Protein AF-A0A4Y2JV69-F1 (afdb_monomer)

Structure (mmCIF, N/CA/C/O backbone):
data_AF-A0A4Y2JV69-F1
#
_entry.id   AF-A0A4Y2JV69-F1
#
loop_
_atom_site.group_PDB
_atom_site.id
_atom_site.type_symbol
_atom_site.label_atom_id
_atom_site.label_alt_id
_atom_site.label_comp_id
_atom_site.label_asym_id
_atom_site.label_entity_id
_atom_site.label_seq_id
_atom_site.pdbx_PDB_ins_code
_atom_site.Cartn_x
_atom_site.Cartn_y
_atom_site.Cartn_z
_atom_site.occupancy
_atom_site.B_iso_or_equiv
_atom_site.auth_seq_id
_atom_site.auth_comp_id
_atom_site.auth_asym_id
_atom_site.auth_atom_id
_atom_site.pdbx_PDB_model_num
ATOM 1 N N . MET A 1 1 ? 28.142 19.910 5.055 1.00 71.31 1 MET A N 1
ATOM 2 C CA . MET A 1 1 ? 27.053 20.188 6.023 1.00 71.31 1 MET A CA 1
ATOM 3 C C . MET A 1 1 ? 26.170 21.322 5.511 1.00 71.31 1 MET A C 1
ATOM 5 O O . MET A 1 1 ? 26.705 22.361 5.152 1.00 71.31 1 MET A O 1
ATOM 9 N N . THR A 1 2 ? 24.852 21.122 5.417 1.00 86.88 2 THR A N 1
ATOM 10 C CA . THR A 1 2 ? 23.894 22.174 5.009 1.00 86.88 2 THR A CA 1
ATOM 11 C C . THR A 1 2 ? 23.390 22.985 6.209 1.00 86.88 2 THR A C 1
ATOM 13 O O . THR A 1 2 ? 23.485 22.528 7.349 1.00 86.88 2 THR A O 1
ATOM 16 N N . ALA A 1 3 ? 22.820 24.171 5.967 1.00 82.94 3 ALA A N 1
ATOM 17 C CA . ALA A 1 3 ? 22.304 25.054 7.022 1.00 82.94 3 ALA A CA 1
ATOM 18 C C . ALA A 1 3 ? 21.249 24.371 7.922 1.00 82.94 3 ALA A C 1
ATOM 20 O O . ALA A 1 3 ? 21.294 24.507 9.145 1.00 82.94 3 ALA A O 1
ATOM 21 N N . ASP A 1 4 ? 20.366 23.554 7.342 1.00 83.81 4 ASP A N 1
ATOM 22 C CA . ASP A 1 4 ? 19.347 22.803 8.093 1.00 83.81 4 ASP A CA 1
ATOM 23 C C . ASP A 1 4 ? 19.945 21.690 8.965 1.00 83.81 4 ASP A C 1
ATOM 25 O O . ASP A 1 4 ? 19.460 21.419 10.066 1.00 83.81 4 ASP A O 1
ATOM 29 N N . GLN A 1 5 ? 21.033 21.059 8.510 1.00 86.25 5 GLN A N 1
ATOM 30 C CA . GLN A 1 5 ? 21.746 20.049 9.298 1.00 86.25 5 GLN A CA 1
ATOM 31 C C . GLN A 1 5 ? 22.444 20.675 10.505 1.00 86.25 5 GLN A C 1
ATOM 33 O O . GLN A 1 5 ? 22.498 20.045 11.559 1.00 86.25 5 GLN A O 1
ATOM 38 N N . LEU A 1 6 ? 22.933 21.909 10.353 1.00 86.12 6 LEU A N 1
ATOM 39 C CA . LEU A 1 6 ? 23.540 22.700 11.422 1.00 86.12 6 LEU A CA 1
ATOM 40 C C . LEU A 1 6 ? 22.504 23.091 12.481 1.00 86.12 6 LEU A C 1
ATOM 42 O O . LEU A 1 6 ? 22.725 22.841 13.661 1.00 86.12 6 LEU A O 1
ATOM 46 N N . LYS A 1 7 ? 21.335 23.596 12.062 1.00 86.50 7 LYS A N 1
ATOM 47 C CA . LYS A 1 7 ? 20.206 23.865 12.973 1.00 86.50 7 LYS A CA 1
ATOM 48 C C . LYS A 1 7 ? 19.774 22.609 13.733 1.00 86.50 7 LYS A C 1
ATOM 50 O O . LYS A 1 7 ? 19.593 22.653 14.944 1.00 86.50 7 LYS A O 1
ATOM 55 N N . SER A 1 8 ? 19.677 21.477 13.035 1.00 85.19 8 SER A N 1
ATOM 56 C CA . SER A 1 8 ? 19.317 20.191 13.648 1.00 85.19 8 SER A CA 1
ATOM 57 C C . SER A 1 8 ? 20.349 19.723 14.681 1.00 85.19 8 SER A C 1
ATOM 59 O O . SER A 1 8 ? 19.964 19.162 15.698 1.00 85.19 8 SER A O 1
ATOM 61 N N . LEU A 1 9 ? 21.646 19.975 14.453 1.00 88.19 9 LEU A N 1
ATOM 62 C CA . LEU A 1 9 ? 22.718 19.654 15.401 1.00 88.19 9 LEU A CA 1
ATOM 63 C C . LEU A 1 9 ? 22.662 20.548 16.651 1.00 88.19 9 LEU A C 1
ATOM 65 O O . LEU A 1 9 ? 22.854 20.050 17.760 1.00 88.19 9 LEU A O 1
ATOM 69 N N . CYS A 1 10 ? 22.385 21.846 16.479 1.00 86.06 10 CYS A N 1
ATOM 70 C CA . CYS A 1 10 ? 22.262 22.799 17.587 1.00 86.06 10 CYS A CA 1
ATOM 71 C C . CYS A 1 10 ? 21.073 22.485 18.506 1.00 86.06 10 CYS A C 1
ATOM 73 O O . CYS A 1 10 ? 21.167 22.709 19.708 1.00 86.06 10 CYS A O 1
ATOM 75 N N . ASN A 1 11 ? 19.995 21.921 17.957 1.00 89.69 11 ASN A N 1
ATOM 76 C CA . ASN A 1 11 ? 18.795 21.552 18.713 1.00 89.69 11 ASN A CA 1
ATOM 77 C C . ASN A 1 11 ? 18.952 20.272 19.558 1.00 89.69 11 ASN A C 1
ATOM 79 O O . ASN A 1 11 ? 18.050 19.940 20.321 1.00 89.69 11 ASN A O 1
ATOM 83 N N . LEU A 1 12 ? 20.055 19.527 19.426 1.00 90.75 12 LEU A N 1
ATOM 84 C CA . LEU A 1 12 ? 20.317 18.344 20.253 1.00 90.75 12 LEU A CA 1
ATOM 85 C C . LEU A 1 12 ? 20.964 18.770 21.572 1.00 90.75 12 LEU A C 1
ATOM 87 O O . LEU A 1 12 ? 21.982 19.462 21.562 1.00 90.75 12 LEU A O 1
ATOM 91 N N . GLU A 1 13 ? 20.408 18.334 22.700 1.00 87.12 13 GLU A N 1
ATOM 92 C CA . GLU A 1 13 ? 20.807 18.800 24.036 1.00 87.12 13 GLU A CA 1
ATOM 93 C C . GLU A 1 13 ? 22.062 18.090 24.560 1.00 87.12 13 GLU A C 1
ATOM 95 O O . GLU A 1 13 ? 22.936 18.714 25.164 1.00 87.12 13 GLU A O 1
ATOM 100 N N . THR A 1 14 ? 22.203 16.789 24.283 1.00 92.81 14 THR A N 1
ATOM 101 C CA . THR A 1 14 ? 23.281 15.966 24.856 1.00 92.81 14 THR A CA 1
ATOM 102 C C . THR A 1 14 ? 24.452 15.754 23.894 1.00 92.81 14 THR A C 1
ATOM 104 O O . THR A 1 14 ? 24.296 15.640 22.675 1.00 92.81 14 THR A O 1
ATOM 107 N N . ARG A 1 15 ? 25.668 15.639 24.450 1.00 90.25 15 ARG A N 1
ATOM 108 C CA . ARG A 1 15 ? 26.896 15.356 23.681 1.00 90.25 15 ARG A CA 1
ATOM 109 C C . ARG A 1 15 ? 26.797 14.040 22.905 1.00 90.25 15 ARG A C 1
ATOM 111 O O . ARG A 1 15 ? 27.250 13.971 21.765 1.00 90.25 15 ARG A O 1
ATOM 118 N N . THR A 1 16 ? 26.199 13.017 23.507 1.00 89.75 16 THR A N 1
ATOM 119 C CA . THR A 1 16 ? 26.040 11.683 22.918 1.00 89.75 16 THR A CA 1
ATOM 120 C C . THR A 1 16 ? 25.163 11.734 21.668 1.00 89.75 16 THR A C 1
ATOM 122 O O . THR A 1 16 ? 25.590 11.272 20.614 1.00 89.75 16 THR A O 1
ATOM 125 N N . GLN A 1 17 ? 24.010 12.410 21.735 1.00 86.81 17 GLN A N 1
ATOM 126 C CA . GLN A 1 17 ? 23.124 12.604 20.579 1.00 86.81 17 GLN A CA 1
ATOM 127 C C . GLN A 1 17 ? 23.810 13.370 19.441 1.00 86.81 17 GLN A C 1
ATOM 129 O O . GLN A 1 17 ? 23.651 13.017 18.272 1.00 86.81 17 GLN A O 1
ATOM 134 N N . ARG A 1 18 ? 24.612 14.398 19.759 1.00 91.25 18 ARG A N 1
ATOM 135 C CA . ARG A 1 18 ? 25.383 15.144 18.746 1.00 91.25 18 ARG A CA 1
ATOM 136 C C . ARG A 1 18 ? 26.415 14.254 18.051 1.00 91.25 18 ARG A C 1
ATOM 138 O O . ARG A 1 18 ? 26.532 14.312 16.831 1.00 91.25 18 ARG A O 1
ATOM 145 N N . LEU A 1 19 ? 27.132 13.413 18.800 1.00 90.81 19 LEU A N 1
ATOM 146 C CA . LEU A 1 19 ? 28.105 12.467 18.238 1.00 90.81 19 LEU A CA 1
ATOM 147 C C . LEU A 1 19 ? 27.437 11.403 17.358 1.00 90.81 19 LEU A C 1
ATOM 149 O O . LEU A 1 19 ? 27.926 11.125 16.264 1.00 90.81 19 LEU A O 1
ATOM 153 N N . GLU A 1 20 ? 26.304 10.846 17.789 1.00 89.62 20 GLU A N 1
ATOM 154 C CA . GLU A 1 20 ? 25.526 9.893 16.988 1.00 89.62 20 GLU A CA 1
ATOM 155 C C . GLU A 1 20 ? 25.007 10.526 15.696 1.00 89.62 20 GLU A C 1
ATOM 157 O O . GLU A 1 20 ? 25.118 9.932 14.620 1.00 89.62 20 GLU A O 1
ATOM 162 N N . TYR A 1 21 ? 24.501 11.758 15.776 1.00 90.06 21 TYR A N 1
ATOM 163 C CA . TYR A 1 21 ? 24.027 12.497 14.612 1.00 90.06 21 TYR A CA 1
ATOM 164 C C . TYR A 1 21 ? 25.165 12.822 13.633 1.00 90.06 21 TYR A C 1
ATOM 166 O O . TYR A 1 21 ? 25.015 12.617 12.428 1.00 90.06 21 TYR A O 1
ATOM 174 N N . LEU A 1 22 ? 26.335 13.243 14.126 1.00 91.44 22 LEU A N 1
ATOM 175 C CA . LEU A 1 22 ? 27.525 13.447 13.291 1.00 91.44 22 LEU A CA 1
ATOM 176 C C . LEU A 1 22 ? 28.008 12.136 12.654 1.00 91.44 22 LEU A C 1
ATOM 178 O O . LEU A 1 22 ? 28.321 12.118 11.464 1.00 91.44 22 LEU A O 1
ATOM 182 N N . SER A 1 23 ? 27.997 11.023 13.396 1.00 91.56 23 SER A N 1
ATOM 183 C CA . SER A 1 23 ? 28.316 9.692 12.860 1.00 91.56 23 SER A CA 1
ATOM 184 C C . SER A 1 23 ? 27.340 9.279 11.753 1.00 91.56 23 SER A C 1
ATOM 186 O O . SER A 1 23 ? 27.751 8.769 10.708 1.00 91.56 23 SER A O 1
ATOM 188 N N . PHE A 1 24 ? 26.044 9.548 11.935 1.00 91.38 24 PHE A N 1
ATOM 189 C CA . PHE A 1 24 ? 25.023 9.331 10.913 1.00 91.38 24 PHE A CA 1
ATOM 190 C C . PHE A 1 24 ? 25.278 10.174 9.655 1.00 91.38 24 PHE A C 1
ATOM 192 O O . PHE A 1 24 ? 25.228 9.642 8.542 1.00 91.38 24 PHE A O 1
ATOM 199 N N . LEU A 1 25 ? 25.589 11.465 9.812 1.00 92.25 25 LEU A N 1
ATOM 200 C CA . LEU A 1 25 ? 25.911 12.348 8.689 1.00 92.25 25 LEU A CA 1
ATOM 201 C C . LEU A 1 25 ? 27.154 11.871 7.933 1.00 92.25 25 LEU A C 1
ATOM 203 O O . LEU A 1 25 ? 27.114 11.788 6.706 1.00 92.25 25 LEU A O 1
ATOM 207 N N . PHE A 1 26 ? 28.206 11.478 8.652 1.00 94.06 26 PHE A N 1
ATOM 208 C CA . PHE A 1 26 ? 29.424 10.928 8.063 1.00 94.06 26 PHE A CA 1
ATOM 209 C C . PHE A 1 26 ? 29.142 9.651 7.263 1.00 94.06 26 PHE A C 1
ATOM 211 O O . PHE A 1 26 ? 29.511 9.558 6.095 1.00 94.06 26 PHE A O 1
ATOM 218 N N . LYS A 1 27 ? 28.405 8.687 7.837 1.00 93.50 27 LYS A N 1
ATOM 219 C CA . LYS A 1 27 ? 27.992 7.464 7.121 1.00 93.50 27 LYS A CA 1
ATOM 220 C C . LYS A 1 27 ? 27.221 7.795 5.843 1.00 93.50 27 LYS A C 1
ATOM 222 O O . LYS A 1 27 ? 27.461 7.195 4.796 1.00 93.50 27 LYS A O 1
ATOM 227 N N . LYS A 1 28 ? 26.315 8.774 5.907 1.00 91.25 28 LYS A N 1
ATOM 228 C CA . LYS A 1 28 ? 25.540 9.235 4.749 1.00 91.25 28 LYS A CA 1
ATOM 229 C C . LYS A 1 28 ? 26.432 9.853 3.667 1.00 91.25 28 LYS A C 1
ATOM 231 O O . LYS A 1 28 ? 26.189 9.610 2.486 1.00 91.25 28 LYS A O 1
ATOM 236 N N . GLU A 1 29 ? 27.444 10.636 4.036 1.00 92.69 29 GLU A N 1
ATOM 237 C CA . GLU A 1 29 ? 28.418 11.196 3.087 1.00 92.69 29 GLU A CA 1
ATOM 238 C C . GLU A 1 29 ? 29.306 10.111 2.470 1.00 92.69 29 GLU A C 1
ATOM 240 O O . GLU A 1 29 ? 29.443 10.065 1.248 1.00 92.69 29 GLU A O 1
ATOM 245 N N . MET A 1 30 ? 29.807 9.171 3.272 1.00 95.00 30 MET A N 1
ATOM 246 C CA . MET A 1 30 ? 30.599 8.039 2.781 1.00 95.00 30 MET A CA 1
ATOM 247 C C . MET A 1 30 ? 29.817 7.167 1.795 1.00 95.00 30 MET A C 1
ATOM 249 O O . MET A 1 30 ? 30.361 6.764 0.765 1.00 95.00 30 MET A O 1
ATOM 253 N N . HIS A 1 31 ? 28.525 6.929 2.044 1.00 91.75 31 HIS A N 1
ATOM 254 C CA . HIS A 1 31 ? 27.663 6.244 1.080 1.00 91.75 31 HIS A CA 1
ATOM 255 C C . HIS A 1 31 ? 27.542 7.012 -0.240 1.00 91.75 31 HIS A C 1
ATOM 257 O O . HIS A 1 31 ? 27.682 6.406 -1.300 1.00 91.75 31 HIS A O 1
ATOM 263 N N . LYS A 1 32 ? 27.377 8.342 -0.203 1.00 93.31 32 LYS A N 1
ATOM 264 C CA . LYS A 1 32 ? 27.341 9.162 -1.428 1.00 93.31 32 LYS A CA 1
ATOM 265 C C . LYS A 1 32 ? 28.644 9.081 -2.221 1.00 93.31 32 LYS A C 1
ATOM 267 O O . LYS A 1 32 ? 28.594 8.970 -3.444 1.00 93.31 32 LYS A O 1
ATOM 272 N N . ILE A 1 33 ? 29.793 9.140 -1.544 1.00 93.00 33 ILE A N 1
ATOM 273 C CA . ILE A 1 33 ? 31.110 9.026 -2.186 1.00 93.00 33 ILE A CA 1
ATOM 274 C C . ILE A 1 33 ? 31.257 7.640 -2.822 1.00 93.00 33 ILE A C 1
ATOM 276 O O . ILE A 1 33 ? 31.600 7.542 -3.998 1.00 93.00 33 ILE A O 1
ATOM 280 N N . SER A 1 34 ? 30.929 6.573 -2.087 1.00 93.25 34 SER A N 1
ATOM 281 C CA . SER A 1 34 ? 30.973 5.199 -2.603 1.00 93.25 34 SER A CA 1
ATOM 282 C C . SER A 1 34 ? 30.089 5.020 -3.842 1.00 93.25 34 SER A C 1
ATOM 284 O O . SER A 1 34 ? 30.524 4.442 -4.839 1.00 93.25 34 SER A O 1
ATOM 286 N N . ASP A 1 35 ? 28.871 5.563 -3.822 1.00 90.38 35 ASP A N 1
ATOM 287 C CA . ASP A 1 35 ? 27.956 5.508 -4.962 1.00 90.38 35 ASP A CA 1
ATOM 288 C C . ASP A 1 35 ? 28.486 6.297 -6.170 1.00 90.38 35 ASP A C 1
ATOM 290 O O . ASP A 1 35 ? 28.351 5.845 -7.311 1.00 90.38 35 ASP A O 1
ATOM 294 N N . ALA A 1 36 ? 29.132 7.445 -5.940 1.00 93.19 36 ALA A N 1
ATOM 295 C CA . ALA A 1 36 ? 29.773 8.229 -6.994 1.00 93.19 36 ALA A CA 1
ATOM 296 C C . ALA A 1 36 ? 30.948 7.473 -7.637 1.00 93.19 36 ALA A C 1
ATOM 298 O O . ALA A 1 36 ? 31.028 7.412 -8.866 1.00 93.19 36 ALA A O 1
ATOM 299 N N . VAL A 1 37 ? 31.802 6.835 -6.830 1.00 93.56 37 VAL A N 1
ATOM 300 C CA . VAL A 1 37 ? 32.921 6.003 -7.307 1.00 93.56 37 VAL A CA 1
ATOM 301 C C . VAL A 1 37 ? 32.404 4.839 -8.154 1.00 93.56 37 VAL A C 1
ATOM 303 O O . VAL A 1 37 ? 32.796 4.708 -9.314 1.00 93.56 37 VAL A O 1
ATOM 306 N N . LYS A 1 38 ? 31.424 4.076 -7.651 1.00 91.75 38 LYS A N 1
ATOM 307 C CA . LYS A 1 38 ? 30.792 2.974 -8.402 1.00 91.75 38 LYS A CA 1
ATOM 308 C C . LYS A 1 38 ? 30.181 3.442 -9.723 1.00 91.75 38 LYS A C 1
ATOM 310 O O . LYS A 1 38 ? 30.177 2.708 -10.713 1.00 91.75 38 LYS A O 1
ATOM 315 N N . LYS A 1 39 ? 29.618 4.654 -9.760 1.00 89.75 39 LYS A N 1
ATOM 316 C CA . LYS A 1 39 ? 29.043 5.233 -10.981 1.00 89.75 39 LYS A CA 1
ATOM 317 C C . LYS A 1 39 ? 30.127 5.570 -12.007 1.00 89.75 39 LYS A C 1
ATOM 319 O O . LYS A 1 39 ? 29.927 5.298 -13.191 1.00 89.75 39 LYS A O 1
ATOM 324 N N . LEU A 1 40 ? 31.258 6.122 -11.564 1.00 90.62 40 LEU A N 1
ATOM 325 C CA . LEU A 1 40 ? 32.411 6.420 -12.417 1.00 90.62 40 LEU A CA 1
ATOM 326 C C . LEU A 1 40 ? 33.056 5.144 -12.966 1.00 90.62 40 LEU A C 1
ATOM 328 O O . LEU A 1 40 ? 33.326 5.079 -14.162 1.00 90.62 40 LEU A O 1
ATOM 332 N N . GLU A 1 41 ? 33.237 4.114 -12.139 1.00 89.56 41 GLU A N 1
ATOM 333 C CA . GLU A 1 41 ? 33.752 2.805 -12.569 1.00 89.56 41 GLU A CA 1
ATOM 334 C C . GLU A 1 41 ? 32.869 2.181 -13.653 1.00 89.56 41 GLU A C 1
ATOM 336 O O . GLU A 1 41 ? 33.352 1.866 -14.740 1.00 89.56 41 GLU A O 1
ATOM 341 N N . LYS A 1 42 ? 31.549 2.120 -13.424 1.00 87.06 42 LYS A N 1
ATOM 342 C CA . LYS A 1 42 ? 30.586 1.637 -14.427 1.00 87.06 42 LYS A CA 1
ATOM 343 C C . LYS A 1 42 ? 30.608 2.466 -15.713 1.00 87.06 42 LYS A C 1
ATOM 345 O O . LYS A 1 42 ? 30.352 1.938 -16.793 1.00 87.06 42 LYS A O 1
ATOM 350 N N . MET A 1 43 ? 30.864 3.772 -15.626 1.00 85.50 43 MET A N 1
ATOM 351 C CA . MET A 1 43 ? 30.972 4.640 -16.802 1.00 85.50 43 MET A CA 1
ATOM 352 C C . MET A 1 43 ? 32.259 4.370 -17.592 1.00 85.50 43 MET A C 1
ATOM 354 O O . MET A 1 43 ? 32.204 4.310 -18.822 1.00 85.50 43 MET A O 1
ATOM 358 N N . LYS A 1 44 ? 33.388 4.149 -16.907 1.00 86.62 44 LYS A N 1
ATOM 359 C CA . LYS A 1 44 ? 34.658 3.739 -17.527 1.00 86.62 44 LYS A CA 1
ATOM 360 C C . LYS A 1 44 ? 34.520 2.380 -18.216 1.00 86.62 44 LYS A C 1
ATOM 362 O O . LYS A 1 44 ? 34.822 2.286 -19.399 1.00 86.62 44 LYS A O 1
ATOM 367 N N . GLU A 1 45 ? 33.947 1.388 -17.533 1.00 82.75 45 GLU A N 1
ATOM 368 C CA . GLU A 1 45 ? 33.674 0.045 -18.074 1.00 82.75 45 GLU A CA 1
ATOM 369 C C . 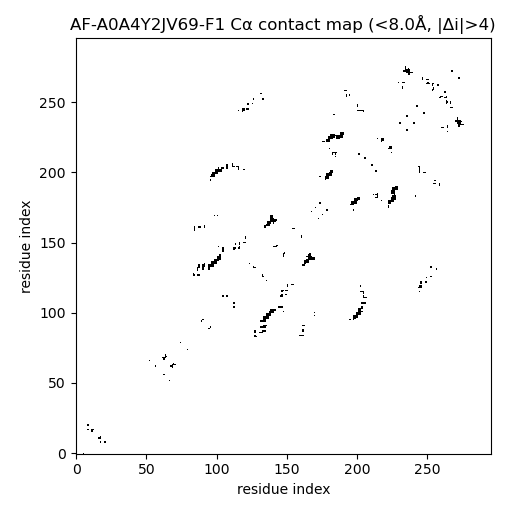GLU A 1 45 ? 32.762 0.086 -19.315 1.00 82.75 45 GLU A C 1
ATOM 371 O O . GLU A 1 45 ? 32.995 -0.591 -20.314 1.00 82.75 45 GLU A O 1
ATOM 376 N N . ARG A 1 46 ? 31.721 0.929 -19.303 1.00 77.25 46 ARG A N 1
ATOM 377 C CA . ARG A 1 46 ? 30.867 1.139 -20.486 1.00 77.25 46 ARG A CA 1
ATOM 378 C C . ARG A 1 46 ? 31.614 1.783 -21.647 1.00 77.25 46 ARG A C 1
ATOM 380 O O . ARG A 1 46 ? 31.268 1.526 -22.794 1.00 77.25 46 ARG A O 1
ATOM 387 N N . THR A 1 47 ? 32.571 2.658 -21.360 1.00 77.88 47 THR A N 1
ATOM 388 C CA . THR A 1 47 ? 33.336 3.377 -22.384 1.00 77.88 47 THR A CA 1
ATOM 389 C C . THR A 1 47 ? 34.395 2.471 -23.006 1.00 77.88 47 THR A C 1
ATOM 391 O O . THR A 1 47 ? 34.542 2.494 -24.223 1.00 77.88 47 THR A O 1
ATOM 394 N N . SER A 1 48 ? 35.045 1.610 -22.215 1.00 76.44 48 SER A N 1
ATOM 395 C CA . SER A 1 48 ? 36.015 0.624 -22.708 1.00 76.44 48 SER A CA 1
ATOM 396 C C . SER A 1 48 ? 35.379 -0.503 -23.529 1.00 76.44 48 SER A C 1
ATOM 398 O O . SER A 1 48 ? 36.003 -0.982 -24.465 1.00 76.44 48 SER A O 1
ATOM 400 N N . ARG A 1 49 ? 34.120 -0.880 -23.257 1.00 67.88 49 ARG A N 1
ATOM 401 C CA . ARG A 1 49 ? 33.375 -1.888 -24.047 1.00 67.88 49 ARG A CA 1
ATOM 402 C C . ARG A 1 49 ? 32.848 -1.396 -25.401 1.00 67.88 49 ARG A C 1
ATOM 404 O O . ARG A 1 49 ? 32.509 -2.205 -26.256 1.00 67.88 49 ARG A O 1
ATOM 411 N N . LYS A 1 50 ? 32.724 -0.081 -25.611 1.00 64.06 50 LYS A N 1
ATOM 412 C CA . LYS A 1 50 ? 32.245 0.492 -26.886 1.00 64.06 50 LYS A CA 1
ATOM 413 C C . LYS A 1 50 ? 33.138 0.164 -28.095 1.00 64.06 50 LYS A C 1
ATOM 415 O O . LYS A 1 50 ? 32.565 -0.200 -29.117 1.00 64.06 50 LYS A O 1
ATOM 420 N N . PRO A 1 51 ? 34.479 0.284 -28.035 1.00 58.22 51 PRO A N 1
ATOM 421 C CA . PRO A 1 51 ? 35.336 -0.005 -29.187 1.00 58.22 51 PRO A CA 1
ATOM 422 C C . PRO A 1 51 ? 35.342 -1.484 -29.615 1.00 58.22 51 PRO A C 1
ATOM 424 O O . PRO A 1 51 ? 35.406 -1.747 -30.813 1.00 58.22 51 PRO A O 1
ATOM 427 N N . GLU A 1 52 ? 35.180 -2.444 -28.694 1.00 56.97 52 GLU A N 1
ATOM 428 C CA . GLU A 1 52 ? 35.083 -3.880 -29.038 1.00 56.97 52 GLU A CA 1
ATOM 429 C C . GLU A 1 52 ? 33.831 -4.223 -29.867 1.00 56.97 52 GLU A C 1
ATOM 431 O O . GLU A 1 52 ? 33.836 -5.175 -30.642 1.00 56.97 52 GLU A O 1
ATOM 436 N N . LEU A 1 53 ? 32.759 -3.431 -29.763 1.00 54.97 53 LEU A N 1
ATOM 437 C CA . LEU A 1 53 ? 31.506 -3.672 -30.491 1.00 54.97 53 LEU A CA 1
ATOM 438 C C . LEU A 1 53 ? 31.529 -3.183 -31.953 1.00 54.97 53 LEU A C 1
ATOM 440 O O . LEU A 1 53 ? 30.615 -3.520 -32.708 1.00 54.97 53 LEU A O 1
ATOM 444 N N . VAL A 1 54 ? 32.536 -2.394 -32.354 1.00 55.41 54 VAL A N 1
ATOM 445 C CA . VAL A 1 54 ? 32.542 -1.635 -33.625 1.00 55.41 54 VAL A CA 1
ATOM 446 C C . VAL A 1 54 ? 33.416 -2.265 -34.722 1.00 55.41 54 VAL A C 1
ATOM 448 O O . VAL A 1 54 ? 33.235 -1.946 -35.895 1.00 55.41 54 VAL A O 1
ATOM 451 N N . TYR A 1 55 ? 34.308 -3.208 -34.414 1.00 49.22 55 TYR A N 1
ATOM 452 C CA . TYR A 1 55 ? 35.160 -3.811 -35.446 1.00 49.22 55 TYR A CA 1
ATOM 453 C C . TYR A 1 55 ? 34.495 -5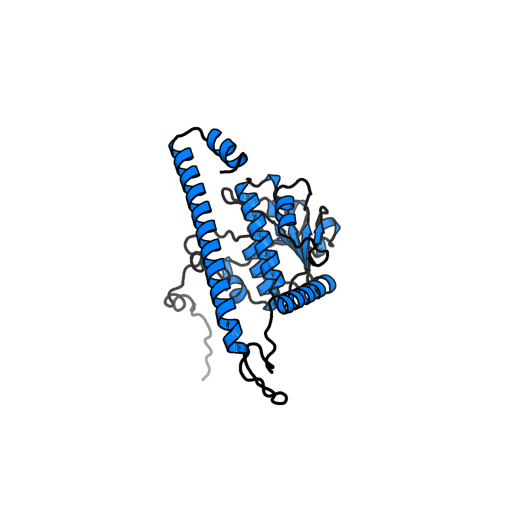.019 -36.122 1.00 49.22 55 TYR A C 1
ATOM 455 O O . TYR A 1 55 ? 34.303 -6.067 -35.509 1.00 49.22 55 TYR A O 1
ATOM 463 N N . GLY A 1 56 ? 34.164 -4.865 -37.411 1.00 55.78 56 GLY A N 1
ATOM 464 C CA . GLY A 1 56 ? 33.940 -5.993 -38.323 1.00 55.78 56 GLY A CA 1
ATOM 465 C C . GLY A 1 56 ? 32.598 -6.075 -39.050 1.00 55.78 56 GLY A C 1
ATOM 466 O O . GLY A 1 56 ? 32.352 -7.106 -39.660 1.00 55.78 56 GLY A O 1
ATOM 467 N N . ALA A 1 57 ? 31.745 -5.043 -39.040 1.00 53.91 57 ALA A N 1
ATOM 468 C CA . ALA A 1 57 ? 30.502 -5.084 -39.816 1.00 53.91 57 ALA A CA 1
ATOM 469 C C . ALA A 1 57 ? 30.808 -5.133 -41.326 1.00 53.91 57 ALA A C 1
ATOM 471 O O . ALA A 1 57 ? 31.052 -4.103 -41.961 1.00 53.91 57 ALA A O 1
ATOM 472 N N . LYS A 1 58 ? 30.791 -6.329 -41.929 1.00 59.47 58 LYS A N 1
ATOM 473 C CA . LYS A 1 58 ? 30.722 -6.446 -43.389 1.00 59.47 58 LYS A CA 1
ATOM 474 C C . LYS A 1 58 ? 29.397 -5.819 -43.820 1.00 59.47 58 LYS A C 1
ATOM 476 O O . LYS A 1 58 ? 28.345 -6.143 -43.279 1.00 59.47 58 LYS A O 1
ATOM 481 N N . LYS A 1 59 ? 29.447 -4.929 -44.813 1.00 57.50 59 LYS A N 1
ATOM 482 C CA . LYS A 1 59 ? 28.348 -4.045 -45.256 1.00 57.50 59 LYS A CA 1
ATOM 483 C C . LYS A 1 59 ? 27.025 -4.763 -45.617 1.00 57.50 59 LYS A C 1
ATOM 485 O O . LYS A 1 59 ? 26.018 -4.090 -45.805 1.00 57.50 59 LYS A O 1
ATOM 490 N N . HIS A 1 60 ? 27.014 -6.102 -45.687 1.00 57.44 60 HIS A N 1
ATOM 491 C CA . HIS A 1 60 ? 25.884 -6.924 -46.132 1.00 57.44 60 HIS A CA 1
ATOM 492 C C . HIS A 1 60 ? 25.631 -8.228 -45.331 1.00 57.44 60 HIS A C 1
ATOM 494 O O . HIS A 1 60 ? 24.848 -9.052 -45.795 1.00 57.44 60 HIS A O 1
ATOM 500 N N . SER A 1 61 ? 26.228 -8.455 -44.149 1.00 63.19 61 SER A N 1
ATOM 501 C CA . SER A 1 61 ? 25.909 -9.635 -43.310 1.00 63.19 61 SER A CA 1
ATOM 502 C C . SER A 1 61 ? 25.054 -9.280 -42.088 1.00 63.19 61 SER A C 1
ATOM 504 O O . SER A 1 61 ? 25.381 -8.382 -41.314 1.00 63.19 61 SER A O 1
ATOM 506 N N . LEU A 1 62 ? 23.952 -10.014 -41.887 1.00 65.56 62 LEU A N 1
ATOM 507 C CA . LEU A 1 62 ? 23.153 -9.979 -40.656 1.00 65.56 62 LEU A CA 1
ATOM 508 C C . LEU A 1 62 ? 23.952 -10.631 -39.519 1.00 65.56 62 LEU A C 1
ATOM 510 O O . LEU A 1 62 ? 23.910 -11.842 -39.326 1.00 65.56 62 LEU A O 1
ATOM 514 N N . GLU A 1 63 ? 24.707 -9.826 -38.778 1.00 60.88 63 GLU A N 1
ATOM 515 C CA . GLU A 1 63 ? 25.474 -10.301 -37.626 1.00 60.88 63 GLU A CA 1
ATOM 516 C C . GLU A 1 63 ? 24.646 -10.212 -36.342 1.00 60.88 63 GLU A C 1
ATOM 518 O O . GLU A 1 63 ? 24.215 -9.127 -35.939 1.00 60.88 63 GLU A O 1
ATOM 523 N N . TYR A 1 64 ? 24.455 -11.362 -35.690 1.00 67.31 64 TYR A N 1
ATOM 524 C CA . TYR A 1 64 ? 23.737 -11.460 -34.424 1.00 67.31 64 TYR A CA 1
ATOM 525 C C . TYR A 1 64 ? 24.660 -11.238 -33.222 1.00 67.31 64 TYR A C 1
ATOM 527 O O . TYR A 1 64 ? 25.770 -11.763 -33.185 1.00 67.31 64 TYR A O 1
ATOM 535 N N . GLY A 1 65 ? 24.222 -10.455 -32.230 1.00 62.91 65 GLY A N 1
ATOM 536 C CA . GLY A 1 65 ? 25.008 -10.207 -31.015 1.00 62.91 65 GLY A CA 1
ATOM 537 C C . GLY A 1 65 ? 24.519 -9.031 -30.167 1.00 62.91 65 GLY A C 1
ATOM 538 O O . GLY A 1 65 ? 23.698 -8.222 -30.600 1.00 62.91 65 GLY A O 1
ATOM 539 N N . LEU A 1 66 ? 25.040 -8.915 -28.941 1.00 58.97 66 LEU A N 1
ATOM 540 C CA . LEU A 1 66 ? 24.674 -7.853 -28.001 1.00 58.97 66 LEU A CA 1
ATOM 541 C C . LEU A 1 66 ? 25.098 -6.479 -28.557 1.00 58.97 66 LEU A C 1
ATOM 543 O O . LEU A 1 66 ? 26.284 -6.190 -28.659 1.00 58.97 66 LEU A O 1
ATOM 547 N N . GLY A 1 67 ? 24.129 -5.635 -28.929 1.00 59.62 67 GLY A N 1
ATOM 548 C CA . GLY A 1 67 ? 24.382 -4.354 -29.612 1.00 59.62 67 GLY A CA 1
A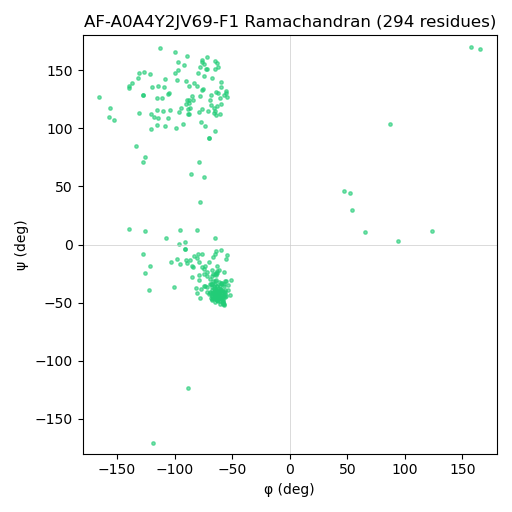TOM 549 C C . GLY A 1 67 ? 24.310 -4.412 -31.146 1.00 59.62 67 GLY A C 1
ATOM 550 O O . GLY A 1 67 ? 24.515 -3.386 -31.789 1.00 59.62 67 GLY A O 1
ATOM 551 N N . ARG A 1 68 ? 23.977 -5.576 -31.721 1.00 65.69 68 ARG A N 1
ATOM 552 C CA . ARG A 1 68 ? 23.734 -5.809 -33.155 1.00 65.69 68 ARG A CA 1
ATOM 553 C C . ARG A 1 68 ? 22.292 -6.290 -33.388 1.00 65.69 68 ARG A C 1
ATOM 555 O O . ARG A 1 68 ? 21.464 -6.266 -32.470 1.00 65.69 68 ARG A O 1
ATOM 562 N N . ASN A 1 69 ? 21.977 -6.731 -34.608 1.00 62.72 69 ASN A N 1
ATOM 563 C CA . ASN A 1 69 ? 20.674 -7.314 -34.933 1.00 62.72 69 ASN A CA 1
ATOM 564 C C . ASN A 1 69 ? 20.447 -8.542 -34.049 1.00 62.72 69 ASN A C 1
ATOM 566 O O . ASN A 1 69 ? 21.249 -9.457 -34.044 1.00 62.72 69 ASN A O 1
ATOM 570 N N . THR A 1 70 ? 19.390 -8.571 -33.246 1.00 65.75 70 THR A N 1
ATOM 571 C CA . THR A 1 70 ? 19.099 -9.722 -32.381 1.00 65.75 70 THR A CA 1
ATOM 572 C C . THR A 1 70 ? 17.667 -10.154 -32.646 1.00 65.75 70 THR A C 1
ATOM 574 O O . THR A 1 70 ? 16.769 -9.318 -32.602 1.00 65.75 70 THR A O 1
ATOM 577 N N . ALA A 1 71 ? 17.442 -11.443 -32.919 1.00 69.62 71 ALA A N 1
ATOM 578 C CA . ALA A 1 71 ? 16.088 -11.987 -33.077 1.00 69.62 71 ALA A CA 1
ATOM 579 C C . ALA A 1 71 ? 15.274 -11.899 -31.769 1.00 69.62 71 ALA A C 1
ATOM 581 O O . ALA A 1 71 ? 14.049 -11.828 -31.782 1.00 69.62 71 ALA A O 1
ATOM 582 N N . LEU A 1 72 ? 15.969 -11.855 -30.629 1.00 66.06 72 LEU A N 1
ATOM 583 C CA . LEU A 1 72 ? 15.402 -11.620 -29.308 1.00 66.06 72 LEU A CA 1
ATOM 584 C C . LEU A 1 72 ? 15.353 -10.112 -29.025 1.00 66.06 72 LEU A C 1
ATOM 586 O O . LEU A 1 72 ? 16.393 -9.458 -28.910 1.00 66.06 72 LEU A O 1
ATOM 590 N N . LEU A 1 73 ? 14.149 -9.552 -28.868 1.00 64.12 73 LEU A N 1
ATOM 591 C CA . LEU A 1 73 ? 14.002 -8.179 -28.389 1.00 64.12 73 LEU A CA 1
ATOM 592 C C . LEU A 1 73 ? 14.552 -8.068 -26.962 1.00 64.12 73 LEU A C 1
ATOM 594 O O . LEU A 1 73 ? 14.024 -8.663 -26.023 1.00 64.12 73 LEU A O 1
ATOM 598 N N . SER A 1 74 ? 15.574 -7.231 -26.774 1.00 67.06 74 SER A N 1
ATOM 599 C CA . SER A 1 74 ? 15.980 -6.807 -25.435 1.00 67.06 74 SER A CA 1
ATOM 600 C C . SER A 1 74 ? 14.808 -6.079 -24.776 1.00 67.06 74 SER A C 1
ATOM 602 O O . SER A 1 74 ? 14.459 -4.961 -25.167 1.00 67.06 74 SER A O 1
ATOM 604 N N . VAL A 1 75 ? 14.233 -6.675 -23.730 1.00 76.56 75 VAL A N 1
ATOM 605 C CA . VAL A 1 75 ? 13.192 -6.032 -22.922 1.00 76.56 75 VAL A CA 1
ATOM 606 C C . VAL A 1 75 ? 13.832 -4.897 -22.125 1.00 76.56 75 VAL A C 1
ATOM 608 O O . VAL A 1 75 ? 14.378 -5.079 -21.040 1.00 76.56 75 VAL A O 1
ATOM 611 N N . ARG A 1 76 ? 13.816 -3.694 -22.700 1.00 82.75 76 ARG A N 1
ATOM 612 C CA . ARG A 1 76 ? 14.300 -2.488 -22.024 1.00 82.75 76 ARG A CA 1
ATOM 613 C C . ARG A 1 76 ? 13.325 -2.087 -20.924 1.00 82.75 76 ARG A C 1
ATOM 615 O O . ARG A 1 76 ? 12.112 -2.240 -21.066 1.00 82.75 76 ARG A O 1
ATOM 622 N N . THR A 1 77 ? 13.836 -1.443 -19.878 1.00 85.06 77 THR A N 1
ATOM 623 C CA . THR A 1 77 ? 13.016 -0.914 -18.776 1.00 85.06 77 THR A CA 1
ATOM 624 C C . THR A 1 77 ? 11.894 -0.000 -19.270 1.00 85.06 77 THR A C 1
ATOM 626 O O . THR A 1 77 ? 10.802 -0.019 -18.718 1.00 85.06 77 THR A O 1
ATOM 629 N N . GLN A 1 78 ? 12.124 0.768 -20.340 1.00 84.94 78 GLN A N 1
ATOM 630 C CA . GLN A 1 78 ? 11.092 1.606 -20.960 1.00 84.94 78 GLN A CA 1
ATOM 631 C C . GLN A 1 78 ? 9.947 0.780 -21.563 1.00 84.94 78 GLN A C 1
ATOM 633 O O . GLN A 1 78 ? 8.785 1.091 -21.311 1.00 84.94 78 GLN A O 1
ATOM 638 N N . ALA A 1 79 ? 10.263 -0.288 -22.302 1.00 86.38 79 ALA A N 1
ATOM 639 C CA . ALA A 1 79 ? 9.262 -1.183 -22.881 1.00 86.38 79 ALA A CA 1
ATOM 640 C C . ALA A 1 79 ? 8.458 -1.889 -21.781 1.00 86.38 79 ALA A C 1
ATOM 642 O O . ALA A 1 79 ? 7.232 -1.907 -21.823 1.00 86.38 79 ALA A O 1
ATOM 643 N N . MET A 1 80 ? 9.138 -2.363 -20.735 1.00 88.69 80 MET A N 1
ATOM 644 C CA . MET A 1 80 ? 8.495 -2.964 -19.567 1.00 88.69 80 MET A CA 1
ATOM 645 C C . MET A 1 80 ? 7.619 -1.956 -18.804 1.00 88.69 80 MET A C 1
ATOM 647 O O . MET A 1 80 ? 6.503 -2.270 -18.402 1.00 88.69 80 MET A O 1
ATOM 651 N N . ASN A 1 81 ? 8.074 -0.708 -18.658 1.00 88.88 81 ASN A N 1
ATOM 652 C CA . ASN A 1 81 ? 7.282 0.353 -18.043 1.00 88.88 81 ASN A CA 1
ATOM 653 C C . ASN A 1 81 ? 6.018 0.663 -18.845 1.00 88.88 81 ASN A C 1
ATOM 655 O O . ASN A 1 81 ? 4.968 0.858 -18.235 1.00 88.88 81 ASN A O 1
ATOM 659 N N . LYS A 1 82 ? 6.125 0.702 -20.179 1.00 88.94 82 LYS A N 1
ATOM 660 C CA . LYS A 1 82 ? 4.997 0.879 -21.098 1.00 88.94 82 LYS A CA 1
ATOM 661 C C . LYS A 1 82 ? 4.016 -0.290 -20.982 1.00 88.94 82 LYS A C 1
ATOM 663 O O . LYS A 1 82 ? 2.822 -0.058 -20.844 1.00 88.94 82 LYS A O 1
ATOM 668 N N . PHE A 1 83 ? 4.520 -1.523 -20.930 1.00 90.88 83 PHE A N 1
ATOM 669 C CA . PHE A 1 83 ? 3.709 -2.718 -20.695 1.00 90.88 83 PHE A CA 1
ATOM 670 C C . PHE A 1 83 ? 2.928 -2.628 -19.378 1.00 90.88 83 PHE A C 1
ATOM 672 O O . PHE A 1 83 ? 1.707 -2.738 -19.387 1.00 90.88 83 PHE A O 1
ATOM 679 N N . TYR A 1 84 ? 3.591 -2.328 -18.256 1.00 91.56 84 TYR A N 1
ATOM 680 C CA . TYR A 1 84 ? 2.906 -2.169 -16.969 1.00 91.56 84 TYR A CA 1
ATOM 681 C C . TYR A 1 84 ? 1.863 -1.044 -16.971 1.00 91.56 84 TYR A C 1
ATOM 683 O O . TYR A 1 84 ? 0.820 -1.186 -16.343 1.00 91.56 84 TYR A O 1
ATOM 691 N N . LYS A 1 85 ? 2.113 0.058 -17.690 1.00 90.06 85 LYS A N 1
ATOM 692 C CA . LYS A 1 85 ? 1.128 1.139 -17.847 1.00 90.06 85 LYS A CA 1
ATOM 693 C C . LYS A 1 85 ? -0.129 0.662 -18.569 1.00 90.06 85 LYS A C 1
ATOM 695 O O . LYS A 1 85 ? -1.217 0.953 -18.098 1.00 90.06 85 LYS A O 1
ATOM 700 N N . TYR A 1 86 ? 0.005 -0.105 -19.653 1.00 91.06 86 TYR A N 1
ATOM 701 C CA . TYR A 1 86 ? -1.160 -0.660 -20.351 1.00 91.06 86 TYR A CA 1
ATOM 702 C C . TYR A 1 86 ? -1.995 -1.578 -19.460 1.00 91.06 86 TYR A C 1
ATOM 704 O O . TYR A 1 86 ? -3.218 -1.529 -19.516 1.00 91.06 86 TYR A O 1
ATOM 712 N N . ARG A 1 87 ? -1.354 -2.376 -18.600 1.00 92.50 87 ARG A N 1
ATOM 713 C CA . ARG A 1 87 ? -2.082 -3.218 -17.638 1.00 92.50 87 ARG A CA 1
ATOM 714 C C . ARG A 1 87 ? -2.877 -2.394 -16.642 1.00 92.50 87 ARG A C 1
ATOM 716 O O . ARG A 1 87 ? -4.023 -2.727 -16.376 1.00 92.50 87 ARG A O 1
ATOM 723 N N . LEU A 1 88 ? -2.269 -1.336 -16.106 1.00 93.44 88 LEU A N 1
ATOM 724 C CA . LEU A 1 88 ? -2.957 -0.431 -15.191 1.00 93.44 88 LEU A CA 1
ATOM 725 C C . LEU A 1 88 ? -4.113 0.288 -15.893 1.00 93.44 88 LEU A C 1
ATOM 727 O O . LEU A 1 88 ? -5.204 0.317 -15.348 1.00 93.44 88 LEU A O 1
ATOM 731 N N . ALA A 1 89 ? -3.916 0.773 -17.122 1.00 92.75 89 ALA A N 1
ATOM 732 C CA . ALA A 1 89 ? -4.984 1.385 -17.913 1.00 92.75 89 ALA A CA 1
ATOM 733 C C . ALA A 1 89 ? -6.163 0.421 -18.129 1.00 92.75 89 ALA A C 1
ATOM 735 O O . ALA A 1 89 ? -7.319 0.800 -17.953 1.00 92.75 89 ALA A O 1
ATOM 736 N N . ASN A 1 90 ? -5.870 -0.842 -18.451 1.00 93.69 90 ASN A N 1
ATOM 737 C CA . ASN A 1 90 ? -6.888 -1.880 -18.585 1.00 93.69 90 ASN A CA 1
ATOM 738 C C . ASN A 1 90 ? -7.614 -2.150 -17.256 1.00 93.69 90 ASN A C 1
ATOM 740 O O . ASN A 1 90 ? -8.835 -2.275 -17.238 1.00 93.69 90 ASN A O 1
ATOM 744 N N . ALA A 1 91 ? -6.877 -2.197 -16.142 1.00 94.19 91 ALA A N 1
ATOM 745 C CA . ALA A 1 91 ? -7.452 -2.369 -14.811 1.00 94.19 91 ALA A CA 1
ATOM 746 C C . ALA A 1 91 ? -8.343 -1.182 -14.406 1.00 94.19 91 ALA A C 1
ATOM 748 O O . ALA A 1 91 ? -9.422 -1.388 -13.863 1.00 94.19 91 ALA A O 1
ATOM 749 N N . THR A 1 92 ? -7.967 0.057 -14.728 1.00 93.19 92 THR A N 1
ATOM 750 C CA . THR A 1 92 ? -8.811 1.231 -14.462 1.00 93.19 92 THR A CA 1
ATOM 751 C C . THR A 1 92 ? -10.152 1.150 -15.195 1.00 93.19 92 THR A C 1
ATOM 753 O O . THR A 1 92 ? -11.185 1.491 -14.618 1.00 93.19 92 THR A O 1
ATOM 756 N N . LEU A 1 93 ? -10.164 0.646 -16.431 1.00 92.12 93 LEU A N 1
ATOM 757 C CA . LEU A 1 93 ? -11.388 0.521 -17.227 1.00 92.12 93 LEU A CA 1
ATOM 758 C C . LEU A 1 93 ? -12.259 -0.673 -16.810 1.00 92.12 93 LEU A C 1
ATOM 760 O O . LEU A 1 93 ? -13.463 -0.511 -16.641 1.00 92.12 93 LEU A O 1
ATOM 764 N N . PHE A 1 94 ? -11.661 -1.853 -16.623 1.00 92.94 94 PHE A N 1
ATOM 765 C CA . PHE A 1 94 ? -12.401 -3.121 -16.497 1.00 92.94 94 PHE A CA 1
ATOM 766 C C . PHE A 1 94 ? -12.048 -3.944 -15.253 1.00 92.94 94 PHE A C 1
ATOM 768 O O . PHE A 1 94 ? -12.677 -4.962 -14.983 1.00 92.94 94 PHE A O 1
ATOM 775 N N . GLY A 1 95 ? -11.016 -3.547 -14.515 1.00 92.00 95 GLY A N 1
ATOM 776 C CA . GLY A 1 95 ? -10.519 -4.286 -13.362 1.00 92.00 95 GLY A CA 1
ATOM 777 C C . GLY A 1 95 ? -11.393 -4.129 -12.121 1.00 92.00 95 GLY A C 1
ATOM 778 O O . GLY A 1 95 ? -12.097 -3.130 -11.940 1.00 92.00 95 GLY A O 1
ATOM 779 N N . VAL A 1 96 ? -11.277 -5.119 -11.233 1.00 95.25 96 VAL A N 1
ATOM 780 C CA . VAL A 1 96 ? -11.868 -5.093 -9.888 1.00 95.25 96 VAL A CA 1
ATOM 781 C C . VAL A 1 96 ? -11.308 -3.897 -9.117 1.00 95.25 96 VAL A C 1
ATOM 783 O O . VAL A 1 96 ? -10.117 -3.577 -9.216 1.00 95.25 96 VAL A O 1
ATOM 786 N N . LYS A 1 97 ? -12.175 -3.225 -8.360 1.00 96.12 97 LYS A N 1
ATOM 787 C CA . LYS A 1 97 ? -11.822 -2.043 -7.572 1.00 96.12 97 LYS A CA 1
ATOM 788 C C . LYS A 1 97 ? -11.371 -2.469 -6.179 1.00 96.12 97 LYS A C 1
ATOM 790 O O . LYS A 1 97 ? -11.958 -3.365 -5.580 1.00 96.12 97 LYS A O 1
ATOM 795 N N . ILE A 1 98 ? -10.352 -1.803 -5.651 1.00 97.50 98 ILE A N 1
ATOM 796 C CA . ILE A 1 98 ? -9.957 -1.945 -4.249 1.00 97.50 98 ILE A CA 1
ATOM 797 C C . ILE A 1 98 ? -9.643 -0.572 -3.670 1.00 97.50 98 ILE A C 1
ATOM 799 O O . ILE A 1 98 ? -9.027 0.275 -4.326 1.00 97.50 98 ILE A O 1
ATOM 803 N N . VAL A 1 99 ? -10.089 -0.357 -2.439 1.00 97.94 99 VAL A N 1
ATOM 804 C CA . VAL A 1 99 ? -10.011 0.930 -1.761 1.00 97.94 99 VAL A CA 1
ATOM 805 C C . VAL A 1 99 ? -8.984 0.868 -0.639 1.00 97.94 99 VAL A C 1
ATOM 807 O O . VAL A 1 99 ? -8.963 -0.065 0.162 1.00 97.94 99 VAL A O 1
ATOM 810 N N . LEU A 1 100 ? -8.157 1.904 -0.555 1.00 97.69 100 LEU A N 1
ATOM 811 C CA . LEU A 1 100 ? -7.290 2.197 0.575 1.00 97.69 100 LEU A CA 1
ATOM 812 C C . LEU A 1 100 ? -7.817 3.443 1.288 1.00 97.69 100 LEU A C 1
ATOM 814 O O . LEU A 1 100 ? -7.838 4.535 0.719 1.00 97.69 100 LEU A O 1
ATOM 818 N N . ASP A 1 101 ? -8.252 3.268 2.530 1.00 96.62 101 ASP A N 1
ATOM 819 C CA . ASP A 1 101 ? -8.829 4.330 3.353 1.00 96.62 101 ASP A CA 1
ATOM 820 C C . ASP A 1 101 ? -7.736 5.080 4.127 1.00 96.62 101 ASP A C 1
ATOM 822 O O . ASP A 1 101 ? -7.118 4.523 5.035 1.00 96.62 101 ASP A O 1
ATOM 826 N N . LEU A 1 102 ? -7.507 6.350 3.774 1.00 95.50 102 LEU A N 1
ATOM 827 C CA . LEU A 1 102 ? -6.456 7.210 4.337 1.00 95.50 102 LEU A CA 1
ATOM 828 C C . LEU A 1 102 ? -6.927 8.108 5.495 1.00 95.50 102 LEU A C 1
ATOM 830 O O . LEU A 1 102 ? -6.187 8.993 5.923 1.00 95.50 102 LEU A O 1
ATOM 834 N N . SER A 1 103 ? -8.118 7.872 6.049 1.00 93.75 103 SER A N 1
ATOM 835 C CA . SER A 1 103 ? -8.688 8.667 7.157 1.00 93.75 103 SER A CA 1
ATOM 836 C C . SER A 1 103 ? -7.908 8.613 8.484 1.00 93.75 103 SER A C 1
ATOM 838 O O . SER A 1 103 ? -8.240 9.328 9.428 1.00 93.75 103 SER A O 1
ATOM 840 N N . TYR A 1 104 ? -6.862 7.788 8.581 1.00 92.12 104 TYR A N 1
ATOM 841 C CA . TYR A 1 104 ? -6.182 7.485 9.840 1.00 92.12 104 TYR A CA 1
ATOM 842 C C . TYR A 1 104 ? -4.998 8.395 10.193 1.00 92.12 104 TYR A C 1
ATOM 844 O O . TYR A 1 104 ? -4.352 8.176 11.218 1.00 92.12 104 TYR A O 1
ATOM 852 N N . ASP A 1 105 ? -4.687 9.408 9.378 1.00 91.62 105 ASP A N 1
ATOM 853 C CA . ASP A 1 105 ? -3.539 10.302 9.605 1.00 91.62 105 ASP A CA 1
ATOM 854 C C . ASP A 1 105 ? -3.503 10.919 11.024 1.00 91.62 105 ASP A C 1
ATOM 856 O O . ASP A 1 105 ? -2.441 10.865 11.653 1.00 91.62 105 ASP A O 1
ATOM 860 N N . PRO A 1 106 ? -4.627 11.405 11.603 1.00 91.44 106 PRO A N 1
ATOM 861 C CA . PRO A 1 106 ? -4.636 11.966 12.959 1.00 91.44 106 PRO A CA 1
ATOM 862 C C . PRO A 1 106 ? -4.276 10.966 14.066 1.00 91.44 106 PRO A C 1
ATOM 864 O O . PRO A 1 106 ? -3.836 11.373 15.138 1.00 91.44 106 PRO A O 1
ATOM 867 N N . PHE A 1 107 ? -4.448 9.666 13.818 1.00 88.94 107 PHE A N 1
ATOM 868 C CA . PHE A 1 107 ? -4.201 8.609 14.800 1.00 88.94 107 PHE A CA 1
ATOM 869 C C . PHE A 1 107 ? -2.769 8.055 14.746 1.00 88.94 107 PHE A C 1
ATOM 871 O O . PHE A 1 107 ? -2.421 7.202 15.561 1.00 88.94 107 PHE A O 1
ATOM 878 N N . MET A 1 108 ? -1.942 8.512 13.799 1.00 90.25 108 MET A N 1
ATOM 879 C CA . MET A 1 108 ? -0.573 8.031 13.589 1.00 90.25 108 MET A CA 1
ATOM 880 C C . MET A 1 108 ? 0.470 9.065 14.020 1.00 90.25 108 MET A C 1
ATOM 882 O O . MET A 1 108 ? 0.351 10.261 13.753 1.00 90.25 108 MET A O 1
ATOM 886 N N . THR A 1 109 ? 1.568 8.599 14.612 1.00 91.50 109 THR A N 1
ATOM 887 C CA . THR A 1 109 ? 2.764 9.426 14.843 1.00 91.50 109 THR A CA 1
ATOM 888 C C . THR A 1 109 ? 3.506 9.717 13.531 1.00 91.50 109 THR A C 1
ATOM 890 O O . THR A 1 109 ? 3.371 8.984 12.557 1.00 91.50 109 THR A O 1
ATOM 893 N N . GLU A 1 110 ? 4.370 10.738 13.468 1.00 90.12 110 GLU A N 1
ATOM 894 C CA . GLU A 1 110 ? 5.143 11.046 12.241 1.00 90.12 110 GLU A CA 1
ATOM 895 C C . GLU A 1 110 ? 5.992 9.867 11.718 1.00 90.12 110 GLU A C 1
ATOM 897 O O . GLU A 1 110 ? 6.182 9.707 10.503 1.00 90.12 110 GLU A O 1
ATOM 902 N N . LYS A 1 111 ? 6.483 9.011 12.627 1.00 89.88 111 LYS A N 1
ATOM 903 C CA . LYS A 1 111 ? 7.200 7.778 12.269 1.00 89.88 111 LYS A CA 1
ATOM 904 C C . LYS A 1 111 ? 6.259 6.776 11.595 1.00 89.88 111 LYS A C 1
ATOM 906 O O . LYS A 1 111 ? 6.595 6.252 10.533 1.00 89.88 111 LYS A O 1
ATOM 911 N N . GLU A 1 112 ? 5.076 6.564 12.164 1.00 91.56 112 GLU A N 1
ATOM 912 C CA . GLU A 1 112 ? 4.045 5.673 11.617 1.00 91.56 112 GLU A CA 1
ATOM 913 C C . GLU A 1 112 ? 3.482 6.194 10.295 1.00 91.56 112 GLU A C 1
ATOM 915 O O . GLU A 1 112 ? 3.379 5.424 9.346 1.00 91.56 112 GLU A O 1
ATOM 920 N N . LYS A 1 113 ? 3.248 7.506 10.161 1.00 93.31 113 LYS A N 1
ATOM 921 C CA . LYS A 1 113 ? 2.859 8.137 8.888 1.00 93.31 113 LYS A CA 1
ATOM 922 C C . LYS A 1 113 ? 3.882 7.852 7.791 1.00 93.31 113 LYS A C 1
ATOM 924 O O . LYS A 1 113 ? 3.522 7.486 6.676 1.00 93.31 113 LYS A O 1
ATOM 929 N N . SER A 1 114 ? 5.171 7.984 8.101 1.00 93.00 114 SER A N 1
ATOM 930 C CA . SER A 1 114 ? 6.251 7.728 7.138 1.00 93.00 114 SER A CA 1
ATOM 931 C C . SER A 1 114 ? 6.347 6.238 6.762 1.00 93.00 114 SER A C 1
ATOM 933 O O . SER A 1 114 ? 6.575 5.899 5.596 1.00 93.00 114 SER A O 1
ATOM 935 N N . ALA A 1 115 ? 6.106 5.338 7.720 1.00 93.44 115 ALA A N 1
ATOM 936 C CA . ALA A 1 115 ? 5.991 3.905 7.458 1.00 93.44 115 ALA A CA 1
ATOM 937 C C . ALA A 1 115 ? 4.756 3.572 6.601 1.00 93.44 115 ALA A C 1
ATOM 939 O O . ALA A 1 115 ? 4.872 2.802 5.648 1.00 93.44 115 ALA A O 1
ATOM 940 N N . CYS A 1 116 ? 3.609 4.198 6.874 1.00 94.94 116 CYS A N 1
ATOM 941 C CA . CYS A 1 116 ? 2.379 4.054 6.098 1.00 94.94 116 CYS A CA 1
ATOM 942 C C . CYS A 1 116 ? 2.607 4.452 4.638 1.00 94.94 116 CYS A C 1
ATOM 944 O O . CYS A 1 116 ? 2.347 3.660 3.741 1.00 94.94 116 CYS A O 1
ATOM 946 N N . VAL A 1 117 ? 3.209 5.618 4.384 1.00 95.31 117 VAL A N 1
ATOM 947 C CA . VAL A 1 117 ? 3.556 6.065 3.020 1.00 95.31 117 VAL A CA 1
ATOM 948 C C . VAL A 1 117 ? 4.437 5.048 2.294 1.00 95.31 117 VAL A C 1
ATOM 950 O O . VAL A 1 117 ? 4.222 4.768 1.115 1.00 95.31 117 VAL A O 1
ATOM 953 N N . THR A 1 118 ? 5.399 4.454 3.002 1.00 94.88 118 THR A N 1
ATOM 954 C CA . THR A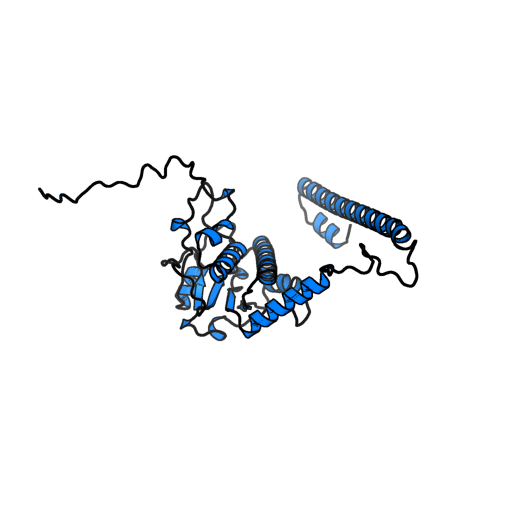 1 118 ? 6.253 3.401 2.440 1.00 94.88 118 THR A CA 1
ATOM 955 C C . THR A 1 118 ? 5.430 2.166 2.061 1.00 94.88 118 THR A C 1
ATOM 957 O O . THR A 1 118 ? 5.602 1.634 0.966 1.00 94.88 118 THR A O 1
ATOM 960 N N . GLN A 1 119 ? 4.495 1.735 2.914 1.00 95.31 119 GLN A N 1
ATOM 961 C CA . GLN A 1 119 ? 3.595 0.614 2.617 1.00 95.31 119 GLN A CA 1
ATOM 962 C C . GLN A 1 119 ? 2.673 0.912 1.422 1.00 95.31 119 GLN A C 1
ATOM 964 O O . GLN A 1 119 ? 2.525 0.056 0.554 1.00 95.31 119 GLN A O 1
ATOM 969 N N . LEU A 1 120 ? 2.130 2.128 1.304 1.00 95.81 120 LEU A N 1
ATOM 970 C CA . LEU A 1 120 ? 1.313 2.540 0.151 1.00 95.81 120 LEU A CA 1
ATOM 971 C C . LEU A 1 120 ? 2.118 2.520 -1.159 1.00 95.81 120 LEU A C 1
ATOM 973 O O . LEU A 1 120 ? 1.631 2.059 -2.192 1.00 95.81 120 LEU A O 1
ATOM 977 N N . ALA A 1 121 ? 3.377 2.966 -1.125 1.00 94.56 121 ALA A N 1
ATOM 978 C CA . ALA A 1 121 ? 4.266 2.912 -2.284 1.00 94.56 121 ALA A CA 1
ATOM 979 C C . ALA A 1 121 ? 4.602 1.465 -2.701 1.00 94.56 121 ALA A C 1
ATOM 981 O O . ALA A 1 121 ? 4.711 1.169 -3.899 1.00 94.56 121 ALA A O 1
ATOM 982 N N . LEU A 1 122 ? 4.732 0.553 -1.730 1.00 95.12 122 LEU A N 1
ATOM 983 C CA . LEU A 1 122 ? 4.891 -0.879 -1.991 1.00 95.12 122 LEU A CA 1
ATOM 984 C C . LEU A 1 122 ? 3.639 -1.467 -2.646 1.00 95.12 122 LEU A C 1
ATOM 986 O O . LEU A 1 122 ? 3.776 -2.165 -3.647 1.00 95.12 122 LEU A O 1
ATOM 990 N N . ILE A 1 123 ? 2.442 -1.114 -2.165 1.00 96.12 123 ILE A N 1
ATOM 991 C CA . ILE A 1 123 ? 1.164 -1.540 -2.759 1.00 96.12 123 ILE A CA 1
ATOM 992 C C . ILE A 1 123 ? 1.072 -1.116 -4.224 1.00 96.12 123 ILE A C 1
ATOM 994 O O . ILE A 1 123 ? 0.855 -1.955 -5.098 1.00 96.12 123 ILE A O 1
ATOM 998 N N . TYR A 1 124 ? 1.320 0.164 -4.514 1.00 94.31 124 TYR A N 1
ATOM 999 C CA . TYR A 1 124 ? 1.334 0.667 -5.889 1.00 94.31 124 TYR A CA 1
ATOM 1000 C C . TYR A 1 124 ? 2.314 -0.120 -6.774 1.00 94.31 124 TYR A C 1
ATOM 1002 O O . TYR A 1 124 ? 1.990 -0.534 -7.891 1.00 94.31 124 TYR A O 1
ATOM 1010 N N . SER A 1 125 ? 3.515 -0.378 -6.252 1.00 92.62 125 SER A N 1
ATOM 1011 C CA . SER A 1 125 ? 4.563 -1.104 -6.970 1.00 92.62 125 SER A CA 1
ATOM 1012 C C . SER A 1 125 ? 4.218 -2.578 -7.207 1.00 92.62 125 SER A C 1
ATOM 1014 O O . SER A 1 125 ? 4.526 -3.101 -8.280 1.00 92.62 125 SER A O 1
ATOM 1016 N N . ALA A 1 126 ? 3.601 -3.247 -6.230 1.00 94.38 126 ALA A N 1
ATOM 1017 C CA . ALA A 1 126 ? 3.164 -4.638 -6.319 1.00 94.38 126 ALA A CA 1
ATOM 1018 C C . ALA A 1 126 ? 2.012 -4.786 -7.319 1.00 94.38 126 ALA A C 1
ATOM 1020 O O . ALA A 1 126 ? 2.081 -5.626 -8.218 1.00 94.38 126 ALA A O 1
ATOM 1021 N N . ASN A 1 127 ? 1.015 -3.900 -7.239 1.00 95.44 127 ASN A N 1
ATOM 1022 C CA . ASN A 1 127 ? -0.126 -3.884 -8.148 1.00 95.44 127 ASN A CA 1
ATOM 1023 C C . ASN A 1 127 ? 0.315 -3.721 -9.607 1.00 95.44 127 ASN A C 1
ATOM 1025 O O . ASN A 1 127 ? -0.050 -4.505 -10.478 1.00 95.44 127 ASN A O 1
ATOM 1029 N N . ARG A 1 128 ? 1.197 -2.747 -9.863 1.00 92.38 128 ARG A N 1
ATOM 1030 C CA . ARG A 1 128 ? 1.720 -2.441 -11.200 1.00 92.38 128 ARG A CA 1
ATOM 1031 C C . ARG A 1 128 ? 2.442 -3.616 -11.865 1.00 92.38 128 ARG A C 1
ATOM 1033 O O . ARG A 1 128 ? 2.431 -3.729 -13.090 1.00 92.38 128 ARG A O 1
ATOM 1040 N N . LYS A 1 129 ? 3.113 -4.456 -11.076 1.00 91.50 129 LYS A N 1
ATOM 1041 C CA . LYS A 1 129 ? 3.850 -5.629 -11.572 1.00 91.50 129 LYS A CA 1
ATOM 1042 C C . LYS A 1 129 ? 2.952 -6.851 -11.764 1.00 91.50 129 LYS A C 1
ATOM 1044 O O . LYS A 1 129 ? 3.341 -7.767 -12.488 1.00 91.50 129 LYS A O 1
ATOM 1049 N N . ASN A 1 130 ? 1.781 -6.880 -11.130 1.00 93.62 130 ASN A N 1
ATOM 1050 C CA . ASN A 1 130 ? 0.901 -8.040 -11.142 1.00 93.62 130 ASN A CA 1
ATOM 1051 C C . ASN A 1 130 ? 0.354 -8.348 -12.538 1.00 93.62 130 ASN A C 1
ATOM 1053 O O . ASN A 1 130 ? 0.328 -7.478 -13.414 1.00 93.62 130 ASN A O 1
ATOM 1057 N N . ARG A 1 131 ? -0.060 -9.608 -12.748 1.00 92.38 131 ARG A N 1
ATOM 1058 C CA . ARG A 1 131 ? -0.645 -10.041 -14.011 1.00 92.38 131 ARG A CA 1
ATOM 1059 C C . ARG A 1 131 ? -1.947 -9.295 -14.328 1.00 92.38 131 ARG A C 1
ATOM 1061 O O . ARG A 1 131 ? -2.157 -8.850 -15.458 1.00 92.38 131 ARG A O 1
ATOM 1068 N N . ASP A 1 132 ? -2.785 -9.182 -13.318 1.00 93.88 132 ASP A N 1
ATOM 1069 C CA . ASP A 1 132 ? -4.114 -8.612 -13.398 1.00 93.88 132 ASP A CA 1
ATOM 1070 C C . ASP A 1 132 ? -4.293 -7.644 -12.213 1.00 93.88 132 ASP A C 1
ATOM 1072 O O . ASP A 1 132 ? -4.733 -8.047 -11.129 1.00 93.88 132 ASP A O 1
ATOM 1076 N N . PRO A 1 133 ? -3.847 -6.383 -12.377 1.00 95.88 133 PRO A N 1
ATOM 1077 C CA . PRO A 1 133 ? -3.871 -5.386 -11.315 1.00 95.88 133 PRO A CA 1
ATOM 1078 C C . PRO A 1 133 ? -5.299 -5.061 -10.869 1.00 95.88 133 PRO A C 1
ATOM 1080 O O . PRO A 1 133 ? -6.252 -5.173 -11.636 1.00 95.88 133 PRO A O 1
ATOM 1083 N N . TYR A 1 134 ? -5.431 -4.580 -9.640 1.00 96.94 134 TYR A N 1
ATOM 1084 C CA . TYR A 1 134 ? -6.616 -3.845 -9.218 1.00 96.94 134 TYR A CA 1
ATOM 1085 C C . TYR A 1 134 ? -6.627 -2.432 -9.795 1.00 96.94 134 TYR A C 1
ATOM 1087 O O . TYR A 1 134 ? -5.568 -1.834 -10.017 1.00 96.94 134 TYR A O 1
ATOM 1095 N N . ASP A 1 135 ? -7.820 -1.863 -9.923 1.00 96.12 135 ASP A N 1
ATOM 1096 C CA . ASP A 1 135 ? -7.967 -0.414 -9.957 1.00 96.12 135 ASP A CA 1
ATOM 1097 C C . ASP A 1 135 ? -7.887 0.139 -8.530 1.00 96.12 135 ASP A C 1
ATOM 1099 O O . ASP A 1 135 ? -8.731 -0.167 -7.682 1.00 96.12 135 ASP A O 1
ATOM 1103 N N . LEU A 1 136 ? -6.837 0.913 -8.254 1.00 96.00 136 LEU A N 1
ATOM 1104 C CA . LEU A 1 136 ? -6.546 1.421 -6.916 1.00 96.00 136 LEU A CA 1
ATOM 1105 C C . LEU A 1 136 ? -7.265 2.746 -6.668 1.00 96.00 136 LEU A C 1
ATOM 1107 O O . LEU A 1 136 ? -7.018 3.734 -7.367 1.00 96.00 136 LEU A O 1
ATOM 1111 N N . HIS A 1 137 ? -8.059 2.777 -5.600 1.00 96.50 137 HIS A N 1
ATOM 1112 C CA . HIS A 1 137 ? -8.723 3.975 -5.096 1.00 96.50 137 HIS A CA 1
ATOM 1113 C C . HIS A 1 137 ? -8.187 4.327 -3.714 1.00 96.50 137 HIS A C 1
ATOM 1115 O O . HIS A 1 137 ? -8.342 3.575 -2.761 1.00 96.50 137 HIS A O 1
ATOM 1121 N N . PHE A 1 138 ? -7.543 5.477 -3.598 1.00 96.31 138 PHE A N 1
ATOM 1122 C CA . PHE A 1 138 ? -7.094 6.046 -2.337 1.00 96.31 138 PHE A CA 1
ATOM 1123 C C . PHE A 1 138 ? -8.120 7.101 -1.913 1.00 96.31 138 PHE A C 1
ATOM 1125 O O . PHE A 1 138 ? -8.122 8.213 -2.447 1.00 96.31 138 PHE A O 1
ATOM 1132 N N . CYS A 1 139 ? -9.006 6.729 -0.991 1.00 96.44 139 CYS A N 1
ATOM 1133 C CA . CYS A 1 139 ? -10.126 7.555 -0.533 1.00 96.44 139 CYS A CA 1
ATOM 1134 C C . CYS A 1 139 ? -9.807 8.250 0.795 1.00 96.44 139 CYS A C 1
ATOM 1136 O O . CYS A 1 139 ? -8.852 7.881 1.486 1.00 96.44 139 CYS A O 1
ATOM 1138 N N . ASN A 1 140 ? -10.615 9.253 1.159 1.00 95.69 140 ASN A N 1
ATOM 1139 C CA . ASN A 1 140 ? -10.391 10.105 2.336 1.00 95.69 140 ASN A CA 1
ATOM 1140 C C . ASN A 1 140 ? -8.991 10.753 2.342 1.00 95.69 140 ASN A C 1
ATOM 1142 O O . ASN A 1 140 ? -8.395 10.993 3.393 1.00 95.69 140 ASN A O 1
ATOM 1146 N N . ALA A 1 141 ? -8.435 11.011 1.155 1.00 93.50 141 ALA A N 1
ATOM 1147 C CA . ALA A 1 141 ? -7.070 11.485 0.976 1.00 93.50 141 ALA A CA 1
ATOM 1148 C C . ALA A 1 141 ? -6.975 13.014 1.091 1.00 93.50 141 ALA A C 1
ATOM 1150 O O . ALA A 1 141 ? -6.586 13.687 0.134 1.00 93.50 141 ALA A O 1
ATOM 1151 N N . LEU A 1 142 ? -7.343 13.554 2.255 1.00 94.50 142 LEU A N 1
ATOM 1152 C CA . LEU A 1 142 ? -7.360 14.994 2.517 1.00 94.50 142 LEU A CA 1
ATOM 1153 C C . LEU A 1 142 ? -5.994 15.635 2.240 1.00 94.50 142 LEU A C 1
ATOM 1155 O O . LEU A 1 142 ? -4.961 15.169 2.722 1.00 94.50 142 LEU A O 1
ATOM 1159 N N . SER A 1 143 ? -5.976 16.749 1.503 1.00 91.94 143 SER A N 1
ATOM 1160 C CA . SER A 1 143 ? -4.727 17.459 1.186 1.00 91.94 143 SER A CA 1
ATOM 1161 C C . SER A 1 143 ? -4.001 18.009 2.426 1.00 91.94 143 SER A C 1
ATOM 1163 O O . SER A 1 143 ? -2.801 18.279 2.359 1.00 91.94 143 SER A O 1
ATOM 1165 N N . SER A 1 144 ? -4.690 18.144 3.565 1.00 93.12 144 SER A N 1
ATOM 1166 C CA . SER A 1 144 ? -4.103 18.536 4.854 1.00 93.12 144 SER A CA 1
ATOM 1167 C C . SER A 1 144 ? -3.269 17.432 5.516 1.00 93.12 144 SER A C 1
ATOM 1169 O O . SER A 1 144 ? -2.451 17.728 6.383 1.00 93.12 144 SER A O 1
ATOM 1171 N N . TYR A 1 145 ? -3.440 16.170 5.117 1.00 94.19 145 TYR A N 1
ATOM 1172 C CA . TYR A 1 145 ? -2.771 15.032 5.740 1.00 94.19 145 TYR A CA 1
ATOM 1173 C C . TYR A 1 145 ? -1.313 14.896 5.294 1.00 94.19 145 TYR A C 1
ATOM 1175 O O . TYR A 1 145 ? -0.999 14.810 4.101 1.00 94.19 145 TYR A O 1
ATOM 1183 N N . THR A 1 146 ? -0.404 14.810 6.270 1.00 92.50 146 THR A N 1
ATOM 1184 C CA . THR A 1 146 ? 1.040 14.689 6.030 1.00 92.50 146 THR A CA 1
ATOM 1185 C C . THR A 1 146 ? 1.374 13.433 5.222 1.00 92.50 146 THR A C 1
ATOM 1187 O O . THR A 1 146 ? 2.242 13.465 4.345 1.00 92.50 146 THR A O 1
ATOM 1190 N N . SER A 1 147 ? 0.696 12.312 5.493 1.00 92.69 147 SER A N 1
ATOM 1191 C CA . SER A 1 147 ? 0.892 11.060 4.753 1.00 92.69 147 SER A CA 1
ATOM 1192 C C . SER A 1 147 ? 0.501 11.205 3.280 1.00 92.69 147 SER A C 1
ATOM 1194 O O . SER A 1 147 ? 1.264 10.794 2.407 1.00 92.69 147 SER A O 1
ATOM 1196 N N . VAL A 1 148 ? -0.619 11.872 2.985 1.00 93.44 148 VAL A N 1
ATOM 1197 C CA . VAL A 1 148 ? -1.105 12.109 1.618 1.00 93.44 148 VAL A CA 1
ATOM 1198 C C . VAL A 1 148 ? -0.137 12.998 0.841 1.00 93.44 148 VAL A C 1
ATOM 1200 O O . VAL A 1 148 ? 0.226 12.669 -0.288 1.00 93.44 148 VAL A O 1
ATOM 1203 N N . GLN A 1 149 ? 0.346 14.086 1.445 1.00 93.00 149 GLN A N 1
ATOM 1204 C CA . GLN A 1 149 ? 1.327 14.980 0.816 1.00 93.00 149 GLN A CA 1
ATOM 1205 C C . GLN A 1 149 ? 2.630 14.244 0.467 1.00 93.00 149 GLN A C 1
ATOM 1207 O O . GLN A 1 149 ? 3.135 14.336 -0.658 1.00 93.00 149 GLN A O 1
ATOM 1212 N N . LYS A 1 150 ? 3.153 13.451 1.413 1.00 92.31 150 LYS A N 1
ATOM 1213 C CA . LYS A 1 150 ? 4.340 12.613 1.190 1.00 92.31 150 LYS A CA 1
ATOM 1214 C C . LYS A 1 150 ? 4.074 11.575 0.093 1.00 92.31 150 LYS A C 1
ATOM 1216 O O . LYS A 1 150 ? 4.898 11.423 -0.806 1.00 92.31 150 LYS A O 1
ATOM 1221 N N . PHE A 1 151 ? 2.920 10.909 0.110 1.00 92.44 151 PHE A N 1
ATOM 1222 C CA . PHE A 1 151 ? 2.553 9.890 -0.875 1.00 92.44 151 PHE A CA 1
ATOM 1223 C C . PHE A 1 151 ? 2.389 10.454 -2.294 1.00 92.44 151 PHE A C 1
ATOM 1225 O O . PHE A 1 151 ? 2.903 9.862 -3.243 1.00 92.44 151 PHE A O 1
ATOM 1232 N N . ARG A 1 152 ? 1.794 11.646 -2.454 1.00 90.88 152 ARG A N 1
ATOM 1233 C CA . ARG A 1 152 ? 1.707 12.345 -3.752 1.00 90.88 152 ARG A CA 1
ATOM 1234 C C . ARG A 1 152 ? 3.073 12.555 -4.406 1.00 90.88 152 ARG A C 1
ATOM 1236 O O . ARG A 1 152 ? 3.172 12.532 -5.626 1.00 90.88 152 ARG A O 1
ATOM 1243 N N . THR A 1 153 ? 4.128 12.723 -3.610 1.00 89.69 153 THR A N 1
ATOM 1244 C CA . THR A 1 153 ? 5.499 12.890 -4.119 1.00 89.69 153 THR A CA 1
ATOM 1245 C C . THR A 1 153 ? 6.079 11.587 -4.687 1.00 89.69 153 THR A C 1
ATOM 1247 O O . THR A 1 153 ? 6.929 11.635 -5.575 1.00 89.69 153 THR A O 1
ATOM 1250 N N . PHE A 1 154 ? 5.624 10.427 -4.199 1.00 86.31 154 PHE A N 1
ATOM 1251 C CA . PHE A 1 154 ? 6.027 9.113 -4.712 1.00 86.31 154 PHE A CA 1
ATOM 1252 C C . PHE A 1 154 ? 5.305 8.726 -6.001 1.00 86.31 154 PHE A C 1
ATOM 1254 O O . PHE A 1 154 ? 5.866 7.993 -6.819 1.00 86.31 154 PHE A O 1
ATOM 1261 N N . LEU A 1 155 ? 4.066 9.186 -6.177 1.00 86.31 155 LEU A N 1
ATOM 1262 C CA . LEU A 1 155 ? 3.306 8.899 -7.383 1.00 86.31 155 LEU A CA 1
ATOM 1263 C C . LEU A 1 155 ? 3.929 9.607 -8.599 1.00 86.31 155 LEU A C 1
ATOM 1265 O O . LEU A 1 155 ? 4.431 10.731 -8.487 1.00 86.31 155 LEU A O 1
ATOM 1269 N N . PRO A 1 156 ? 3.914 8.973 -9.785 1.00 81.75 156 PRO A N 1
ATOM 1270 C CA . PRO A 1 156 ? 4.307 9.647 -11.011 1.00 81.75 156 PRO A CA 1
ATOM 1271 C C . PRO A 1 156 ? 3.485 10.927 -11.197 1.00 81.75 156 PRO A C 1
ATOM 1273 O O . PRO A 1 156 ? 2.263 10.878 -11.218 1.00 81.75 156 PRO A O 1
ATOM 1276 N N . LYS A 1 157 ? 4.153 12.069 -11.398 1.00 72.19 157 LYS A N 1
ATOM 1277 C CA . LYS A 1 157 ? 3.496 13.374 -11.632 1.00 72.19 157 LYS A CA 1
ATOM 1278 C C . LYS A 1 157 ? 2.695 13.450 -12.942 1.00 72.19 157 LYS A C 1
ATOM 1280 O O . LYS A 1 157 ? 2.039 14.450 -13.201 1.00 72.19 157 LYS A O 1
ATOM 1285 N N . SER A 1 158 ? 2.805 12.432 -13.790 1.00 65.75 158 SER A N 1
ATOM 1286 C CA . SER A 1 158 ? 2.068 12.342 -15.047 1.00 65.75 158 SER A CA 1
ATOM 1287 C C . SER A 1 158 ? 0.642 11.857 -14.780 1.00 65.75 158 SER A C 1
ATOM 1289 O O . SER A 1 158 ? 0.432 11.010 -13.911 1.00 65.75 158 SER A O 1
ATOM 1291 N N . SER A 1 159 ? -0.318 12.311 -15.588 1.00 63.06 159 SER A N 1
ATOM 1292 C CA . SER A 1 159 ? -1.696 11.789 -15.629 1.00 63.06 159 SER A CA 1
ATOM 1293 C C . SER A 1 159 ? -1.767 10.271 -15.880 1.00 63.06 159 SER A C 1
ATOM 1295 O O . SER A 1 159 ? -2.792 9.639 -15.659 1.00 63.06 159 SER A O 1
ATOM 1297 N N . GLU A 1 160 ? -0.651 9.658 -16.275 1.00 66.56 160 GLU A N 1
ATOM 1298 C CA . GLU A 1 160 ? -0.474 8.228 -16.533 1.00 66.56 160 GLU A CA 1
ATOM 1299 C C . GLU A 1 160 ? -0.264 7.356 -15.278 1.00 66.56 160 GLU A C 1
ATOM 1301 O O . GLU A 1 160 ? 0.174 6.208 -15.396 1.00 66.56 160 GLU A O 1
ATOM 1306 N N . SER A 1 161 ? -0.494 7.870 -14.064 1.00 72.69 161 SER A N 1
ATOM 1307 C CA . SER A 1 161 ? -0.356 7.050 -12.850 1.00 72.69 161 SER A CA 1
ATOM 1308 C C . SER A 1 161 ? -1.417 5.941 -12.766 1.00 72.69 161 SER A C 1
ATOM 1310 O O . SER A 1 161 ? -1.157 4.949 -12.085 1.00 72.69 161 SER A O 1
ATOM 1312 N N . PHE A 1 162 ? -2.556 6.083 -13.468 1.00 86.31 162 PHE A N 1
ATOM 1313 C CA . PHE A 1 162 ? -3.691 5.136 -13.475 1.00 86.31 162 PHE A CA 1
ATOM 1314 C C . PHE A 1 162 ? -4.091 4.699 -12.056 1.00 86.31 162 PHE A C 1
ATOM 1316 O O . PHE A 1 162 ? -4.220 3.518 -11.747 1.00 86.31 162 PHE A O 1
ATOM 1323 N N . VAL A 1 163 ? -4.182 5.688 -11.167 1.00 91.00 163 VAL A N 1
ATOM 1324 C CA . VAL A 1 163 ? -4.537 5.546 -9.755 1.00 91.00 163 VAL A CA 1
ATOM 1325 C C . VAL A 1 163 ? -5.455 6.700 -9.398 1.00 91.00 163 VAL A C 1
ATOM 1327 O O . VAL A 1 163 ? -5.165 7.847 -9.747 1.00 91.00 163 VAL A O 1
ATOM 1330 N N . THR A 1 164 ? -6.513 6.402 -8.656 1.00 92.81 164 THR A N 1
ATOM 1331 C CA . THR A 1 164 ? -7.482 7.395 -8.204 1.00 92.81 164 THR A CA 1
ATOM 1332 C C . THR A 1 164 ? -7.119 7.839 -6.791 1.00 92.81 164 THR A C 1
ATOM 1334 O O . THR A 1 164 ? -7.149 7.036 -5.865 1.00 92.81 164 THR A O 1
ATOM 1337 N N . LEU A 1 165 ? -6.729 9.105 -6.616 1.00 93.56 165 LEU A N 1
ATOM 1338 C CA . LEU A 1 165 ? -6.452 9.713 -5.308 1.00 93.56 165 LEU A CA 1
ATOM 1339 C C . LEU A 1 165 ? -7.483 10.811 -5.051 1.00 93.56 165 LEU A C 1
ATOM 1341 O O . LEU A 1 165 ? -7.439 11.853 -5.705 1.00 93.56 165 LEU A O 1
ATOM 1345 N N . THR A 1 166 ? -8.410 10.580 -4.121 1.00 94.44 166 THR A N 1
ATOM 1346 C CA . THR A 1 166 ? -9.579 11.445 -3.916 1.00 94.44 166 THR A CA 1
ATOM 1347 C C . THR A 1 166 ? -9.775 11.805 -2.453 1.00 94.44 166 THR A C 1
ATOM 1349 O O . THR A 1 166 ? -9.629 10.969 -1.565 1.00 94.44 166 THR A O 1
ATOM 1352 N N . GLU A 1 167 ? -10.205 13.040 -2.207 1.00 95.81 167 GLU A N 1
ATOM 1353 C CA . GLU A 1 167 ? -10.608 13.489 -0.867 1.00 95.81 167 GLU A CA 1
ATOM 1354 C C . GLU A 1 167 ? -11.976 12.936 -0.446 1.00 95.81 167 GLU A C 1
ATOM 1356 O O . GLU A 1 167 ? -12.252 12.849 0.744 1.00 95.81 167 GLU A O 1
ATOM 1361 N N . LYS A 1 168 ? -12.803 12.526 -1.418 1.00 96.50 168 LYS A N 1
ATOM 1362 C CA . LYS A 1 168 ? -14.127 11.933 -1.195 1.00 96.50 168 LYS A CA 1
ATOM 1363 C C . LYS A 1 168 ? -14.047 10.619 -0.414 1.00 96.50 168 LYS A C 1
ATOM 1365 O O . LYS A 1 168 ? -13.051 9.886 -0.517 1.00 96.50 168 LYS A O 1
ATOM 1370 N N . SER A 1 169 ? -15.124 10.314 0.307 1.00 96.00 169 SER A N 1
ATOM 1371 C CA . SER A 1 169 ? -15.288 9.022 0.963 1.00 96.00 169 SER A CA 1
ATOM 1372 C C . SER A 1 169 ? -15.578 7.935 -0.063 1.00 96.00 169 SER A C 1
ATOM 1374 O O . SER A 1 169 ? -16.169 8.184 -1.113 1.00 96.00 169 SER A O 1
ATOM 1376 N N . TYR A 1 170 ? -15.184 6.703 0.246 1.00 96.06 170 TYR A N 1
ATOM 1377 C CA . TYR A 1 170 ? -15.557 5.543 -0.563 1.00 96.06 170 TYR A CA 1
ATOM 1378 C C . TYR A 1 170 ? -17.071 5.300 -0.571 1.00 96.06 170 TYR A C 1
ATOM 1380 O O . TYR A 1 170 ? -17.574 4.744 -1.542 1.00 96.06 170 TYR A O 1
ATOM 1388 N N . LEU A 1 171 ? -17.789 5.770 0.456 1.00 96.25 171 LEU A N 1
ATOM 1389 C CA . LEU A 1 171 ? -19.254 5.747 0.525 1.00 96.25 171 LEU A CA 1
ATOM 1390 C C . LEU A 1 171 ? -19.912 6.604 -0.565 1.00 96.25 171 LEU A C 1
ATOM 1392 O O . LEU A 1 171 ? -20.993 6.269 -1.035 1.00 96.25 171 LEU A O 1
ATOM 1396 N N . ASP A 1 172 ? -19.253 7.685 -0.989 1.00 95.81 172 ASP A N 1
ATOM 1397 C CA . ASP A 1 172 ? -19.785 8.595 -2.012 1.00 95.81 172 ASP A CA 1
ATOM 1398 C C . ASP A 1 172 ? -19.484 8.106 -3.437 1.00 95.81 172 ASP A C 1
ATOM 1400 O O . ASP A 1 172 ? -20.059 8.592 -4.410 1.00 95.81 172 ASP A O 1
ATOM 1404 N N . ILE A 1 173 ? -18.510 7.200 -3.575 1.00 95.38 173 ILE A N 1
ATOM 1405 C CA . ILE A 1 173 ? -17.983 6.735 -4.865 1.00 95.38 173 ILE A CA 1
ATOM 1406 C C . ILE A 1 173 ? -18.581 5.376 -5.237 1.00 95.38 173 ILE A C 1
ATOM 1408 O O . ILE A 1 173 ? -18.831 5.118 -6.415 1.00 95.38 173 ILE A O 1
ATOM 1412 N N . PHE A 1 174 ? -18.792 4.502 -4.251 1.00 95.88 174 PHE A N 1
ATOM 1413 C CA . PHE A 1 174 ? -19.216 3.122 -4.458 1.00 95.88 174 PHE A CA 1
ATOM 1414 C C . PHE A 1 174 ? -20.538 2.828 -3.742 1.00 95.88 174 PHE A C 1
ATOM 1416 O O . PHE A 1 174 ? -20.772 3.346 -2.652 1.00 95.88 174 PHE A O 1
ATOM 1423 N N . PRO A 1 175 ? -21.390 1.958 -4.313 1.00 95.81 175 PRO A N 1
ATOM 1424 C CA . PRO A 1 175 ? -22.619 1.529 -3.655 1.00 95.81 175 PRO A CA 1
ATOM 1425 C C . PRO A 1 175 ? -22.293 0.759 -2.371 1.00 95.81 175 PRO A C 1
ATOM 1427 O O . PRO A 1 175 ? -21.470 -0.165 -2.383 1.00 95.81 175 PRO A O 1
ATOM 1430 N N . LYS A 1 176 ? -22.952 1.133 -1.269 1.00 95.25 176 LYS A N 1
ATOM 1431 C CA . LYS A 1 176 ? -22.689 0.615 0.083 1.00 95.25 176 LYS A CA 1
ATOM 1432 C C . LYS A 1 176 ? -22.812 -0.906 0.160 1.00 95.25 176 LYS A C 1
ATOM 1434 O O . LYS A 1 176 ? -22.035 -1.550 0.855 1.00 95.25 176 LYS A O 1
ATOM 1439 N N . GLU A 1 177 ? -23.721 -1.494 -0.611 1.00 95.25 177 GLU A N 1
ATOM 1440 C CA . GLU A 1 177 ? -24.013 -2.931 -0.612 1.00 95.25 177 GLU A CA 1
ATOM 1441 C C . GLU A 1 177 ? -22.848 -3.773 -1.147 1.00 95.25 177 GLU A C 1
ATOM 1443 O O . GLU A 1 177 ? -22.730 -4.949 -0.801 1.00 95.25 177 GLU A O 1
ATOM 1448 N N . LYS A 1 178 ? -21.990 -3.178 -1.988 1.00 95.88 178 LYS A N 1
ATOM 1449 C CA . LYS A 1 178 ? -20.799 -3.839 -2.540 1.00 95.88 178 LYS A CA 1
ATOM 1450 C C . LYS A 1 178 ? -19.559 -3.643 -1.676 1.00 95.88 178 LYS A C 1
ATOM 1452 O O . LYS A 1 178 ? -18.558 -4.311 -1.920 1.00 95.88 178 LYS A O 1
ATOM 1457 N N . LEU A 1 179 ? -19.583 -2.717 -0.719 1.00 97.19 179 LEU A N 1
ATOM 1458 C CA . LEU A 1 179 ? -18.417 -2.410 0.098 1.00 97.19 179 LEU A CA 1
ATOM 1459 C C . LEU A 1 179 ? -18.193 -3.498 1.149 1.00 97.19 179 LEU A C 1
ATOM 1461 O O . LEU A 1 179 ? -19.109 -3.906 1.863 1.00 97.19 179 LEU A O 1
ATOM 1465 N N . VAL A 1 180 ? -16.940 -3.933 1.260 1.00 97.06 180 VAL A N 1
ATOM 1466 C CA . VAL A 1 180 ? -16.507 -4.917 2.249 1.00 97.06 180 VAL A CA 1
ATOM 1467 C C . VAL A 1 180 ? -15.257 -4.412 2.956 1.00 97.06 180 VAL A C 1
ATOM 1469 O O . VAL A 1 180 ? -14.190 -4.310 2.353 1.00 97.06 180 VAL A O 1
ATOM 1472 N N . TYR A 1 181 ? -15.364 -4.106 4.245 1.00 97.00 181 TYR A N 1
ATOM 1473 C CA . TYR A 1 181 ? -14.257 -3.577 5.032 1.00 97.00 181 TYR A CA 1
ATOM 1474 C C . TYR A 1 181 ? -13.408 -4.704 5.634 1.00 97.00 181 TYR A C 1
ATOM 1476 O O . TYR A 1 181 ? -13.885 -5.516 6.423 1.00 97.00 181 TYR A O 1
ATOM 1484 N N . LEU A 1 182 ? -12.114 -4.738 5.318 1.00 95.25 182 LEU A N 1
ATOM 1485 C CA . LEU A 1 182 ? -11.184 -5.705 5.896 1.00 95.25 182 LEU A CA 1
ATOM 1486 C C . LEU A 1 182 ? -10.618 -5.183 7.217 1.00 95.25 182 LEU A C 1
ATOM 1488 O O . LEU A 1 182 ? -9.912 -4.172 7.259 1.00 95.25 182 LEU A O 1
ATOM 1492 N N . SER A 1 183 ? -10.903 -5.894 8.307 1.00 91.62 183 SER A N 1
ATOM 1493 C CA . SER A 1 183 ? -10.398 -5.558 9.637 1.00 91.62 183 SER A CA 1
ATOM 1494 C C . SER A 1 183 ? -9.983 -6.811 10.411 1.00 91.62 183 SER A C 1
ATOM 1496 O O . SER A 1 183 ? -10.748 -7.771 10.477 1.00 91.62 183 SER A O 1
ATOM 1498 N N . PRO A 1 184 ? -8.815 -6.813 11.084 1.00 88.06 184 PRO A N 1
ATOM 1499 C CA . PRO A 1 184 ? -8.393 -7.943 11.917 1.00 88.06 184 PRO A CA 1
ATOM 1500 C C . PRO A 1 184 ? -9.276 -8.147 13.160 1.00 88.06 184 PRO A C 1
ATOM 1502 O O . PRO A 1 184 ? -9.120 -9.144 13.856 1.00 88.06 184 PRO A O 1
ATOM 1505 N N . HIS A 1 185 ? -10.153 -7.189 13.478 1.00 86.50 185 HIS A N 1
ATOM 1506 C CA . HIS A 1 185 ? -11.039 -7.222 14.643 1.00 86.50 185 HIS A CA 1
ATOM 1507 C C . HIS A 1 185 ? -12.511 -7.470 14.287 1.00 86.50 185 HIS A C 1
ATOM 1509 O O . HIS A 1 185 ? -13.352 -7.405 15.184 1.00 86.50 185 HIS A O 1
ATOM 1515 N N . ALA A 1 186 ? -12.817 -7.736 13.014 1.00 89.00 186 ALA A N 1
ATOM 1516 C CA . ALA A 1 186 ? -14.166 -8.074 12.582 1.00 89.00 186 ALA A CA 1
ATOM 1517 C C . ALA A 1 186 ? -14.635 -9.403 13.198 1.00 89.00 186 ALA A C 1
ATOM 1519 O O . ALA A 1 186 ? -13.824 -10.284 13.489 1.00 89.00 186 ALA A O 1
ATOM 1520 N N . LYS A 1 187 ? -15.952 -9.533 13.401 1.00 88.19 187 LYS A N 1
ATOM 1521 C CA . LYS A 1 187 ? -16.569 -10.729 14.001 1.00 88.19 187 LYS A CA 1
ATOM 1522 C C . LYS A 1 187 ? -16.614 -11.908 13.034 1.00 88.19 187 LYS A C 1
ATOM 1524 O O . LYS A 1 187 ? -16.474 -13.048 13.458 1.00 88.19 187 LYS A O 1
ATOM 1529 N N . GLU A 1 188 ? -16.826 -11.618 11.756 1.00 92.50 188 GLU A N 1
ATOM 1530 C CA . GLU A 1 188 ? -16.915 -12.617 10.699 1.00 92.50 188 GLU A CA 1
ATOM 1531 C C . GLU A 1 188 ? -15.572 -12.765 9.982 1.00 92.50 188 GLU A C 1
ATOM 1533 O O . GLU A 1 188 ? -14.727 -11.860 9.977 1.00 92.50 188 GLU A O 1
ATOM 1538 N N . THR A 1 189 ? -15.369 -13.921 9.360 1.00 92.38 189 THR A N 1
ATOM 1539 C CA . THR A 1 189 ? -14.152 -14.256 8.619 1.00 92.38 189 THR A CA 1
ATOM 1540 C C . THR A 1 189 ? -14.477 -14.422 7.142 1.00 92.38 189 THR A C 1
ATOM 1542 O O . THR A 1 189 ? -15.480 -15.038 6.788 1.00 92.38 189 THR A O 1
ATOM 1545 N N . LEU A 1 190 ? -13.636 -13.858 6.276 1.00 93.88 190 LEU A N 1
ATOM 1546 C CA . LEU A 1 190 ? -13.795 -13.922 4.830 1.00 93.88 190 LEU A CA 1
ATOM 1547 C C . LEU A 1 190 ? -13.435 -15.325 4.331 1.00 93.88 190 LEU A C 1
ATOM 1549 O O . LEU A 1 190 ? -12.259 -15.653 4.212 1.00 93.88 190 LEU A O 1
ATOM 1553 N N . GLN A 1 191 ? -14.444 -16.144 4.045 1.00 89.94 191 GLN A N 1
ATOM 1554 C CA . GLN A 1 191 ? -14.242 -17.516 3.566 1.00 89.94 191 GLN A CA 1
ATOM 1555 C C . GLN A 1 191 ? -13.930 -17.563 2.068 1.00 89.94 191 GLN A C 1
ATOM 1557 O O . GLN A 1 191 ? -13.015 -18.261 1.637 1.00 89.94 191 GLN A O 1
ATOM 1562 N N . GLU A 1 192 ? -14.641 -16.763 1.277 1.00 91.12 192 GLU A N 1
ATOM 1563 C CA . GLU A 1 192 ? -14.518 -16.739 -0.178 1.00 91.12 192 GLU A CA 1
ATOM 1564 C C . GLU A 1 192 ? -14.260 -15.320 -0.683 1.00 91.12 192 GLU A C 1
ATOM 1566 O O . GLU A 1 192 ? -14.696 -14.329 -0.090 1.00 91.12 192 GLU A O 1
ATOM 1571 N N . TYR A 1 193 ? -13.516 -15.223 -1.783 1.00 94.06 193 TYR A N 1
ATOM 1572 C CA . TYR A 1 193 ? -13.250 -13.958 -2.453 1.00 94.06 193 TYR A CA 1
ATOM 1573 C C . TYR A 1 193 ? -14.343 -13.687 -3.495 1.00 94.06 193 TYR A C 1
ATOM 1575 O O . TYR A 1 193 ? -14.532 -14.491 -4.405 1.00 94.06 193 TYR A O 1
ATOM 1583 N N . ASP A 1 194 ? -15.014 -12.539 -3.397 1.00 95.12 194 ASP A N 1
ATOM 1584 C CA . ASP A 1 194 ? -16.033 -12.083 -4.345 1.00 95.12 194 ASP A CA 1
ATOM 1585 C C . ASP A 1 194 ? -15.463 -10.988 -5.260 1.00 95.12 194 ASP A C 1
ATOM 1587 O O . ASP A 1 194 ? -15.128 -9.889 -4.815 1.00 95.12 194 ASP A O 1
ATOM 1591 N N . HIS A 1 195 ? -15.380 -11.266 -6.563 1.00 94.38 195 HIS A N 1
ATOM 1592 C CA . HIS A 1 195 ? -14.900 -10.311 -7.569 1.00 94.38 195 HIS A CA 1
ATOM 1593 C C . HIS A 1 195 ? -15.861 -9.140 -7.824 1.00 94.38 195 HIS A C 1
ATOM 1595 O O . HIS A 1 195 ? -15.444 -8.151 -8.428 1.00 94.38 195 HIS A O 1
ATOM 1601 N N . ASN A 1 196 ? -17.122 -9.229 -7.383 1.00 94.69 196 ASN A N 1
ATOM 1602 C CA . ASN A 1 196 ? -18.106 -8.147 -7.500 1.00 94.69 196 ASN A CA 1
ATOM 1603 C C . ASN A 1 196 ? -18.088 -7.185 -6.306 1.00 94.69 196 ASN A C 1
ATOM 1605 O O . ASN A 1 196 ? -18.642 -6.082 -6.405 1.00 94.69 196 ASN A O 1
ATOM 1609 N N . ALA A 1 197 ? -17.467 -7.591 -5.199 1.00 96.38 197 ALA A N 1
ATOM 1610 C CA . ALA A 1 197 ? -17.300 -6.767 -4.016 1.00 96.38 197 ALA A CA 1
ATOM 1611 C C . ALA A 1 197 ? -16.163 -5.749 -4.196 1.00 96.38 197 ALA A C 1
ATOM 1613 O O . ALA A 1 197 ? -15.194 -5.954 -4.929 1.00 96.38 197 ALA A O 1
ATOM 1614 N N . VAL A 1 198 ? -16.273 -4.632 -3.481 1.00 97.50 198 VAL A N 1
ATOM 1615 C CA . VAL A 1 198 ? -15.243 -3.599 -3.384 1.00 97.50 198 VAL A CA 1
ATOM 1616 C C . VAL A 1 198 ? -14.638 -3.672 -1.990 1.00 97.50 198 VAL A C 1
ATOM 1618 O O . VAL A 1 198 ? -15.213 -3.199 -1.008 1.00 97.50 198 VAL A O 1
ATOM 1621 N N . TYR A 1 199 ? -13.459 -4.279 -1.908 1.00 97.81 199 TYR A N 1
ATOM 1622 C CA . TYR A 1 199 ? -12.749 -4.423 -0.644 1.00 97.81 199 TYR A CA 1
ATOM 1623 C C . TYR A 1 199 ? -12.100 -3.103 -0.215 1.00 97.81 199 TYR A C 1
ATOM 1625 O O . TYR A 1 199 ? -11.427 -2.441 -1.009 1.00 97.81 199 TYR A O 1
ATOM 1633 N N . VAL A 1 200 ? -12.268 -2.748 1.056 1.00 97.81 200 VAL A N 1
ATOM 1634 C CA . VAL A 1 200 ? -11.686 -1.564 1.695 1.00 97.81 200 VAL A CA 1
ATOM 1635 C C . VAL A 1 200 ? -10.638 -2.011 2.707 1.00 97.81 200 VAL A C 1
ATOM 1637 O O . VAL A 1 200 ? -10.922 -2.816 3.592 1.00 97.81 200 VAL A O 1
ATOM 1640 N N . ILE A 1 201 ? -9.418 -1.488 2.592 1.00 97.06 201 ILE A N 1
ATOM 1641 C CA . ILE A 1 201 ? -8.331 -1.718 3.548 1.00 97.06 201 ILE A CA 1
ATOM 1642 C C . ILE A 1 201 ? -7.987 -0.386 4.213 1.00 97.06 201 ILE A C 1
ATOM 1644 O O . ILE A 1 201 ? -7.657 0.593 3.541 1.00 97.06 201 ILE A O 1
ATOM 1648 N N . GLY A 1 202 ? -8.006 -0.357 5.544 1.00 95.19 202 GLY A N 1
ATOM 1649 C CA . GLY A 1 202 ? -7.562 0.806 6.304 1.00 95.19 202 GLY A CA 1
ATOM 1650 C C . GLY A 1 202 ? -6.054 1.019 6.189 1.00 95.19 202 GLY A C 1
ATOM 1651 O O . GLY A 1 202 ? -5.269 0.156 6.586 1.00 95.19 202 GLY A O 1
ATOM 1652 N N . ALA A 1 203 ? -5.630 2.177 5.678 1.00 93.62 203 ALA A N 1
ATOM 1653 C CA . ALA A 1 203 ? -4.227 2.574 5.620 1.00 93.62 203 ALA A CA 1
ATOM 1654 C C . ALA A 1 203 ? -3.765 3.092 6.989 1.00 93.62 203 ALA A C 1
ATOM 1656 O O . ALA A 1 203 ? -3.553 4.288 7.196 1.00 93.62 203 ALA A O 1
ATOM 1657 N N . PHE A 1 204 ? -3.639 2.168 7.939 1.00 90.50 204 PHE A N 1
ATOM 1658 C CA . PHE A 1 204 ? -3.268 2.461 9.315 1.00 90.50 204 PHE A CA 1
ATOM 1659 C C . PHE A 1 204 ? -2.080 1.607 9.752 1.00 90.50 204 PHE A C 1
ATOM 1661 O O . PHE A 1 204 ? -2.082 0.384 9.605 1.00 90.50 204 PHE A O 1
ATOM 1668 N N . VAL A 1 205 ? -1.054 2.260 10.297 1.00 86.62 205 VAL A N 1
ATOM 1669 C CA . VAL A 1 205 ? 0.128 1.600 10.854 1.00 86.62 205 VAL A CA 1
ATOM 1670 C C . VAL A 1 205 ? 0.162 1.873 12.348 1.00 86.62 205 VAL A C 1
ATOM 1672 O O . VAL A 1 205 ? 0.545 2.961 12.765 1.00 86.62 205 VAL A O 1
ATOM 1675 N N . ASP A 1 206 ? -0.225 0.871 13.135 1.00 80.50 206 ASP A N 1
ATOM 1676 C CA . ASP A 1 206 ? -0.168 0.922 14.596 1.00 80.50 206 ASP A CA 1
ATOM 1677 C C . ASP A 1 206 ? 0.988 0.047 15.083 1.00 80.50 206 ASP A C 1
ATOM 1679 O O . ASP A 1 206 ? 0.969 -1.183 14.942 1.00 80.50 206 ASP A O 1
ATOM 1683 N N . THR A 1 207 ? 2.043 0.687 15.586 1.00 70.06 207 THR A N 1
ATOM 1684 C CA . THR A 1 207 ? 3.218 -0.028 16.103 1.00 70.06 207 THR A CA 1
ATOM 1685 C C . THR A 1 207 ? 3.170 -0.237 17.612 1.00 70.06 207 THR A C 1
ATOM 1687 O O . THR A 1 207 ? 3.901 -1.088 18.121 1.00 70.06 207 THR A O 1
ATOM 1690 N N . VAL A 1 208 ? 2.312 0.501 18.327 1.00 62.16 208 VAL A N 1
ATOM 1691 C CA . VAL A 1 208 ? 2.360 0.603 19.795 1.00 62.16 208 VAL A CA 1
ATOM 1692 C C . VAL A 1 208 ? 1.053 0.175 20.456 1.00 62.16 208 VAL A C 1
ATOM 1694 O O . VAL A 1 208 ? 1.087 -0.482 21.497 1.00 62.16 208 VAL A O 1
ATOM 1697 N N . LYS A 1 209 ? -0.103 0.520 19.884 1.00 64.19 209 LYS A N 1
ATOM 1698 C CA . LYS A 1 209 ? -1.416 0.129 20.405 1.00 64.19 209 LYS A CA 1
ATOM 1699 C C . LYS A 1 209 ? -2.070 -0.841 19.412 1.00 64.19 209 LYS A C 1
ATOM 1701 O O . LYS A 1 209 ? -1.538 -1.156 18.358 1.00 64.19 209 LYS A O 1
ATOM 1706 N N . LYS A 1 210 ? -3.163 -1.481 19.806 1.00 65.81 210 LYS A N 1
ATOM 1707 C CA . LYS A 1 210 ? -3.987 -2.281 18.887 1.00 65.81 210 LYS A CA 1
ATOM 1708 C C . LYS A 1 210 ? -5.396 -1.760 19.017 1.00 65.81 210 LYS A C 1
ATOM 1710 O O . LYS A 1 210 ? -6.212 -2.317 19.747 1.00 65.81 210 LYS A O 1
ATOM 1715 N N . GLN A 1 211 ? -5.622 -0.595 18.429 1.00 71.38 211 GLN A N 1
ATOM 1716 C CA . GLN A 1 211 ? -6.908 0.072 18.539 1.00 71.38 211 GLN A CA 1
ATOM 1717 C C . GLN A 1 211 ? -7.897 -0.537 17.536 1.00 71.38 211 GLN A C 1
ATOM 1719 O O . GLN A 1 211 ? -7.567 -0.745 16.370 1.00 71.38 211 GLN A O 1
ATOM 1724 N N . LYS A 1 212 ? -9.140 -0.785 17.966 1.00 82.94 212 LYS A N 1
ATOM 1725 C CA . LYS A 1 212 ? -10.218 -1.324 17.113 1.00 82.94 212 LYS A CA 1
ATOM 1726 C C . LYS A 1 212 ? -10.837 -0.254 16.195 1.00 82.94 212 LYS A C 1
ATOM 1728 O O . LYS A 1 212 ? -12.046 -0.256 15.977 1.00 82.94 212 LYS A O 1
ATOM 1733 N N . ILE A 1 213 ? -10.031 0.677 15.679 1.00 86.19 213 ILE A N 1
ATOM 1734 C CA . ILE A 1 213 ? -10.518 1.871 14.967 1.00 86.19 213 ILE A CA 1
ATOM 1735 C C . ILE A 1 213 ? -11.198 1.472 13.657 1.00 86.19 213 ILE A C 1
ATOM 1737 O O . ILE A 1 213 ? -12.297 1.930 13.377 1.00 86.19 213 ILE A O 1
ATOM 1741 N N . SER A 1 214 ? -10.584 0.579 12.875 1.00 87.31 214 SER A N 1
ATOM 1742 C CA . SER A 1 214 ? -11.134 0.162 11.579 1.00 87.31 214 SER A CA 1
ATOM 1743 C C . SER A 1 214 ? -12.442 -0.618 11.704 1.00 87.31 214 SER A C 1
ATOM 1745 O O . SER A 1 214 ? -13.372 -0.351 10.956 1.00 87.31 214 SER A O 1
ATOM 1747 N N . SER A 1 215 ? -12.545 -1.527 12.681 1.00 87.88 215 SER A N 1
ATOM 1748 C CA . SER A 1 215 ? -13.793 -2.260 12.938 1.00 87.88 215 SER A CA 1
ATOM 1749 C C . SER A 1 215 ? -14.895 -1.324 13.428 1.00 87.88 215 SER A C 1
ATOM 1751 O O . SER A 1 215 ? -15.993 -1.359 12.895 1.00 87.88 215 SER A O 1
ATOM 1753 N N . SER A 1 216 ? -14.587 -0.440 14.386 1.00 91.56 216 SER A N 1
ATOM 1754 C CA . SER A 1 216 ? -15.580 0.506 14.922 1.00 91.56 216 SER A CA 1
ATOM 1755 C C . SER A 1 216 ? -16.076 1.472 13.845 1.00 91.56 216 SER A C 1
ATOM 1757 O O . SER A 1 216 ? -17.248 1.828 13.825 1.00 91.56 216 SER A O 1
ATOM 1759 N N . LYS A 1 217 ? -15.186 1.875 12.929 1.00 92.50 217 LYS A N 1
ATOM 1760 C CA . LYS A 1 217 ? -15.539 2.710 11.783 1.00 92.50 217 LYS A CA 1
ATOM 1761 C C . LYS A 1 217 ? -16.486 1.980 10.828 1.00 92.50 217 LYS A C 1
ATOM 1763 O O . LYS A 1 217 ? -17.528 2.532 10.493 1.00 92.50 217 LYS A O 1
ATOM 1768 N N . ALA A 1 218 ? -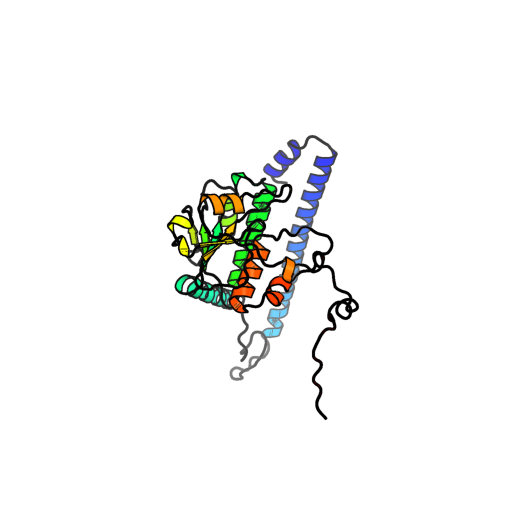16.161 0.744 10.446 1.00 93.06 218 ALA A N 1
ATOM 1769 C CA . ALA A 1 218 ? -17.023 -0.062 9.582 1.00 93.06 218 ALA A CA 1
ATOM 1770 C C . ALA A 1 218 ? -18.415 -0.283 10.200 1.00 93.06 218 ALA A C 1
ATOM 1772 O O . ALA A 1 218 ? -19.413 -0.135 9.501 1.00 93.06 218 ALA A O 1
ATOM 1773 N N . ASP A 1 219 ? -18.478 -0.543 11.511 1.00 93.12 219 ASP A N 1
ATOM 1774 C CA . ASP A 1 219 ? -19.740 -0.682 12.247 1.00 93.12 219 ASP A CA 1
ATOM 1775 C C . ASP A 1 219 ? -20.545 0.630 12.233 1.00 93.12 219 ASP A C 1
ATOM 1777 O O . ASP A 1 219 ? -21.745 0.611 11.974 1.00 93.12 219 ASP A O 1
ATOM 1781 N N . SER A 1 220 ? -19.892 1.780 12.449 1.00 93.69 220 SER A N 1
ATOM 1782 C CA . SER A 1 220 ? -20.556 3.096 12.428 1.00 93.69 220 SER A CA 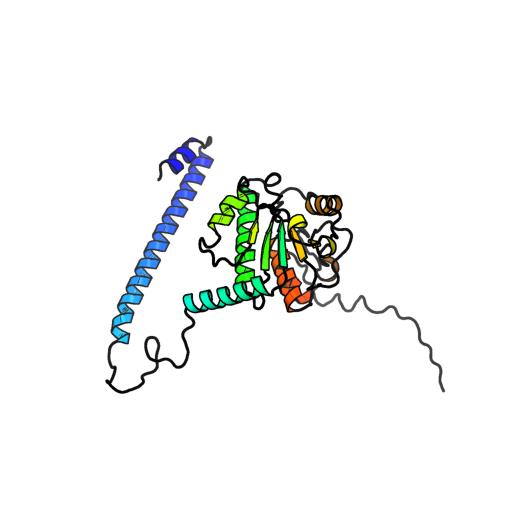1
ATOM 1783 C C . SER A 1 220 ? -21.072 3.513 11.048 1.00 93.69 220 SER A C 1
ATOM 1785 O O . SER A 1 220 ? -22.029 4.272 10.950 1.00 93.69 220 SER A O 1
ATOM 1787 N N . GLU A 1 221 ? -20.442 3.018 9.984 1.00 93.94 221 GLU A N 1
ATOM 1788 C CA . GLU A 1 221 ? -20.849 3.257 8.596 1.00 93.94 221 GLU A CA 1
ATOM 1789 C C . GLU A 1 221 ? -21.819 2.173 8.083 1.00 93.94 221 GLU A C 1
ATOM 1791 O O . GLU A 1 221 ? -22.327 2.272 6.963 1.00 93.94 221 GLU A O 1
ATOM 1796 N N . GLU A 1 222 ? -22.092 1.158 8.913 1.00 94.12 222 GLU A N 1
ATOM 1797 C CA . GLU A 1 222 ? -22.894 -0.039 8.638 1.00 94.12 222 GLU A CA 1
ATOM 1798 C C . GLU A 1 222 ? -22.443 -0.773 7.361 1.00 94.12 222 GLU A C 1
ATOM 1800 O O . GLU A 1 222 ? -23.244 -1.167 6.508 1.00 94.12 222 GLU A O 1
ATOM 1805 N N . ILE A 1 223 ? -21.129 -0.927 7.204 1.00 95.12 223 ILE A N 1
ATOM 1806 C CA . ILE A 1 223 ? -20.517 -1.686 6.112 1.00 95.12 223 ILE A CA 1
ATOM 1807 C C . ILE A 1 223 ? -20.172 -3.080 6.626 1.00 95.12 223 ILE A C 1
ATOM 1809 O O . ILE A 1 223 ? -19.683 -3.241 7.746 1.00 95.12 223 ILE A O 1
ATOM 1813 N N . LYS A 1 224 ? -20.367 -4.102 5.787 1.00 94.94 224 LYS A N 1
ATOM 1814 C CA . LYS A 1 224 ? -19.939 -5.469 6.105 1.00 94.94 224 LYS A CA 1
ATOM 1815 C C . LYS A 1 224 ? -18.443 -5.488 6.390 1.00 94.94 224 LYS A C 1
ATOM 1817 O O . LYS A 1 224 ? -17.656 -5.006 5.574 1.00 94.94 224 LYS A O 1
ATOM 1822 N N . SER A 1 225 ? -18.046 -6.066 7.518 1.00 95.44 225 SER A N 1
ATOM 1823 C CA . SER A 1 225 ? -16.641 -6.186 7.889 1.00 95.44 225 SER A CA 1
ATOM 1824 C C . SER A 1 225 ? -16.228 -7.644 8.050 1.00 95.44 225 SER A C 1
ATOM 1826 O O . SER A 1 225 ? -16.936 -8.433 8.670 1.00 95.44 225 SER A O 1
ATOM 1828 N N . TYR A 1 226 ? -15.063 -7.996 7.501 1.00 95.44 226 TYR A N 1
ATOM 1829 C CA . TYR A 1 226 ? -14.499 -9.340 7.618 1.00 95.44 226 TYR A CA 1
ATOM 1830 C C . TYR A 1 226 ? -13.037 -9.310 8.044 1.00 95.44 226 TYR A C 1
ATOM 1832 O O . TYR A 1 226 ? -12.258 -8.423 7.680 1.00 95.44 226 TYR A O 1
ATOM 1840 N N . SER A 1 227 ? -12.664 -10.338 8.794 1.00 93.25 227 SER A N 1
ATOM 1841 C CA . SER A 1 227 ? -11.288 -10.695 9.106 1.00 93.25 227 SER A CA 1
ATOM 1842 C C . SER A 1 227 ? -10.767 -11.694 8.074 1.00 93.25 227 SER A C 1
ATOM 1844 O O . SER A 1 227 ? -11.538 -12.420 7.450 1.00 93.25 227 SER A O 1
ATOM 1846 N N . LEU A 1 228 ? -9.452 -11.738 7.862 1.00 92.06 228 LEU A N 1
ATOM 1847 C CA . LEU A 1 228 ? -8.850 -12.781 7.028 1.00 92.06 228 LEU A CA 1
ATOM 1848 C C . LEU A 1 228 ? -8.836 -14.119 7.792 1.00 92.06 228 LEU A C 1
ATOM 1850 O O . LEU A 1 228 ? -8.587 -14.086 9.002 1.00 92.06 228 LEU A O 1
ATOM 1854 N N . PRO A 1 229 ? -9.015 -15.274 7.118 1.00 89.38 229 PRO A N 1
ATOM 1855 C CA . PRO A 1 229 ? -9.007 -16.604 7.735 1.00 89.38 229 PRO A CA 1
ATOM 1856 C C . PRO A 1 229 ? -7.585 -17.032 8.107 1.00 89.38 229 PRO A C 1
ATOM 1858 O O . PRO A 1 229 ? -7.045 -18.008 7.614 1.00 89.38 229 PRO A O 1
ATOM 1861 N N . LEU A 1 230 ? -6.894 -16.260 8.940 1.00 84.62 230 LEU A N 1
ATOM 1862 C CA . LEU A 1 230 ? -5.497 -16.545 9.256 1.00 84.62 230 LEU A CA 1
ATOM 1863 C C . LEU A 1 230 ? -5.359 -17.757 10.177 1.00 84.62 230 LEU A C 1
ATOM 1865 O O . LEU A 1 230 ? -4.404 -18.513 10.044 1.00 84.62 230 LEU A O 1
ATOM 1869 N N . ASP A 1 231 ? -6.300 -17.935 11.101 1.00 79.12 231 ASP A N 1
ATOM 1870 C CA . ASP A 1 231 ? -6.233 -18.990 12.113 1.00 79.12 231 ASP A CA 1
ATOM 1871 C C . ASP A 1 231 ? -6.486 -20.390 11.529 1.00 79.12 231 ASP A C 1
ATOM 1873 O O . ASP A 1 231 ? -5.966 -21.366 12.065 1.00 79.12 231 ASP A O 1
ATOM 1877 N N . ASP A 1 232 ? -7.174 -20.476 10.388 1.00 77.25 232 ASP A N 1
ATOM 1878 C CA . ASP A 1 232 ? -7.472 -21.743 9.707 1.00 77.25 232 ASP A CA 1
ATOM 1879 C C . ASP A 1 232 ? -6.275 -22.281 8.903 1.00 77.25 232 ASP A C 1
ATOM 1881 O O . ASP A 1 232 ? -6.142 -23.486 8.686 1.00 77.25 232 ASP A O 1
ATOM 1885 N N . TYR A 1 233 ? -5.380 -21.393 8.455 1.00 73.00 233 TYR A N 1
ATOM 1886 C CA . TYR A 1 233 ? -4.308 -21.736 7.512 1.00 73.00 233 TYR A CA 1
ATOM 1887 C C . TYR A 1 233 ? -2.896 -21.466 8.044 1.00 73.00 233 TYR A C 1
ATOM 1889 O O . TYR A 1 233 ? -1.929 -22.011 7.506 1.00 73.00 233 TYR A O 1
ATOM 1897 N N . VAL A 1 234 ? -2.741 -20.636 9.081 1.00 70.75 234 VAL A N 1
ATOM 1898 C CA . VAL A 1 234 ? -1.435 -20.232 9.612 1.00 70.75 234 VAL A CA 1
ATOM 1899 C C . VAL A 1 234 ? -1.308 -20.633 11.075 1.00 70.75 234 VAL A C 1
ATOM 1901 O O . VAL A 1 234 ? -1.913 -20.050 11.971 1.00 70.75 234 VAL A O 1
ATOM 1904 N N . LEU A 1 235 ? -0.414 -21.585 11.337 1.00 67.75 235 LEU A N 1
ATOM 1905 C CA . LEU A 1 235 ? 0.011 -21.895 12.696 1.00 67.75 235 LEU A CA 1
ATOM 1906 C C . LEU A 1 235 ? 0.990 -20.830 13.171 1.00 67.75 235 LEU A C 1
ATOM 1908 O O . LEU A 1 235 ? 2.149 -20.772 12.754 1.00 67.75 235 LEU A O 1
ATOM 1912 N N . TRP A 1 236 ? 0.508 -19.961 14.045 1.00 65.75 236 TRP A N 1
ATOM 1913 C CA . TRP A 1 236 ? 1.306 -18.881 14.598 1.00 65.75 236 TRP A CA 1
ATOM 1914 C C . TRP A 1 236 ? 2.409 -19.427 15.513 1.00 65.75 236 TRP A C 1
ATOM 1916 O O . TRP A 1 236 ? 2.165 -20.238 16.406 1.00 65.75 236 TRP A O 1
ATOM 1926 N N . GLY A 1 237 ? 3.644 -18.984 15.268 1.00 62.28 237 GLY A N 1
ATOM 1927 C CA . GLY A 1 237 ? 4.774 -19.213 16.167 1.00 62.28 237 GLY A CA 1
ATOM 1928 C C . GLY A 1 237 ? 4.863 -18.110 17.214 1.00 62.28 237 GLY A C 1
ATOM 1929 O O . GLY A 1 237 ? 3.906 -17.833 17.933 1.00 62.28 237 GLY A O 1
ATOM 1930 N N . ALA A 1 238 ? 6.013 -17.441 17.270 1.00 53.12 238 ALA A N 1
ATOM 1931 C CA . ALA A 1 238 ? 6.199 -16.234 18.066 1.00 53.12 238 ALA A CA 1
ATOM 1932 C C . ALA A 1 238 ? 5.961 -14.984 17.198 1.00 53.12 238 ALA A C 1
ATOM 1934 O O . ALA A 1 238 ? 6.676 -14.744 16.225 1.00 53.12 238 ALA A O 1
ATOM 1935 N N . GLY A 1 239 ? 4.955 -14.171 17.535 1.00 59.16 239 GLY A N 1
ATOM 1936 C CA . GLY A 1 239 ? 4.679 -12.912 16.839 1.00 59.16 239 GLY A CA 1
ATOM 1937 C C . GLY A 1 239 ? 3.242 -12.418 16.993 1.00 59.16 239 GLY A C 1
ATOM 1938 O O . GLY A 1 239 ? 2.366 -13.117 17.491 1.00 59.16 239 GLY A O 1
ATOM 1939 N N . THR A 1 240 ? 2.984 -11.182 16.561 1.00 65.12 240 THR A N 1
ATOM 1940 C CA . THR A 1 240 ? 1.627 -10.630 16.521 1.00 65.12 240 THR A CA 1
ATOM 1941 C C . THR A 1 240 ? 0.898 -11.071 15.250 1.00 65.12 240 THR A C 1
ATOM 1943 O O . THR A 1 240 ? 1.451 -10.990 14.151 1.00 65.12 240 THR A O 1
ATOM 1946 N N . LYS A 1 241 ? -0.389 -11.423 15.388 1.00 71.62 241 LYS A N 1
ATOM 1947 C CA . LYS A 1 241 ? -1.319 -11.696 14.272 1.00 71.62 241 LYS A CA 1
ATOM 1948 C C . LYS A 1 241 ? -1.622 -10.471 13.386 1.00 71.62 241 LYS A C 1
ATOM 1950 O O . LYS A 1 241 ? -2.478 -10.527 12.514 1.00 71.62 241 LYS A O 1
ATOM 1955 N N . SER A 1 242 ? -0.950 -9.341 13.623 1.00 75.94 242 SER A N 1
ATOM 1956 C CA . SER A 1 242 ? -1.156 -8.116 12.853 1.00 75.94 242 SER A CA 1
ATOM 1957 C C . SER A 1 242 ? -0.325 -8.162 11.573 1.00 75.94 242 SER A C 1
ATOM 1959 O O . SER A 1 242 ? 0.899 -8.368 11.610 1.00 75.94 242 SER A O 1
ATOM 1961 N N . LEU A 1 243 ? -1.000 -8.000 10.440 1.00 86.81 243 LEU A N 1
ATOM 1962 C CA . LEU A 1 243 ? -0.396 -7.882 9.118 1.00 86.81 243 LEU A CA 1
ATOM 1963 C C . LEU A 1 243 ? -0.273 -6.408 8.740 1.00 86.81 243 LEU A C 1
ATOM 1965 O O . LEU A 1 243 ? -1.068 -5.575 9.170 1.00 86.81 243 LEU A O 1
ATOM 1969 N N . THR A 1 244 ? 0.741 -6.078 7.944 1.00 90.81 244 THR A N 1
ATOM 1970 C CA . THR A 1 244 ? 0.886 -4.718 7.414 1.00 90.81 244 THR A CA 1
ATOM 1971 C C . THR A 1 244 ? -0.104 -4.473 6.277 1.00 90.81 244 THR A C 1
ATOM 1973 O O . THR A 1 244 ? -0.561 -5.414 5.627 1.00 90.81 244 THR A O 1
ATOM 1976 N N . VAL A 1 245 ? -0.397 -3.203 5.983 1.00 93.38 245 VAL A N 1
ATOM 1977 C CA . VAL A 1 245 ? -1.364 -2.817 4.939 1.00 93.38 245 VAL A CA 1
ATOM 1978 C C . VAL A 1 245 ? -0.965 -3.410 3.583 1.00 93.38 245 VAL A C 1
ATOM 1980 O O . VAL A 1 245 ? -1.798 -3.949 2.858 1.00 93.38 245 VAL A O 1
ATOM 1983 N N . ASN A 1 246 ? 0.335 -3.396 3.264 1.00 94.69 246 ASN A N 1
ATOM 1984 C CA . ASN A 1 246 ? 0.839 -3.988 2.026 1.00 94.69 246 ASN A CA 1
ATOM 1985 C C . ASN A 1 246 ? 0.716 -5.519 1.991 1.00 94.69 246 ASN A C 1
ATOM 1987 O O . ASN A 1 246 ? 0.449 -6.065 0.929 1.00 94.69 246 ASN A O 1
ATOM 1991 N N . GLN A 1 247 ? 0.863 -6.208 3.129 1.00 92.94 247 GLN A N 1
ATOM 1992 C CA . GLN A 1 247 ? 0.693 -7.664 3.192 1.00 92.94 247 GLN A CA 1
ATOM 1993 C C . GLN A 1 247 ? -0.761 -8.056 2.948 1.00 92.94 247 GLN A C 1
ATOM 1995 O O . GLN A 1 247 ? -1.018 -8.961 2.163 1.00 92.94 247 GLN A O 1
ATOM 2000 N N . VAL A 1 248 ? -1.707 -7.347 3.573 1.00 94.56 248 VAL A N 1
ATOM 2001 C CA . VAL A 1 248 ? -3.144 -7.566 3.342 1.00 94.56 248 VAL A CA 1
ATOM 2002 C C . VAL A 1 248 ? -3.480 -7.343 1.868 1.00 94.56 248 VAL A C 1
ATOM 2004 O O . VAL A 1 248 ? -4.134 -8.181 1.254 1.00 94.56 248 VAL A O 1
ATOM 2007 N N . PHE A 1 249 ? -2.975 -6.263 1.269 1.00 96.62 249 PHE A N 1
ATOM 2008 C CA . PHE A 1 249 ? -3.163 -6.000 -0.156 1.00 96.62 249 PHE A CA 1
ATOM 2009 C C . PHE A 1 249 ? -2.603 -7.121 -1.047 1.00 96.62 249 PHE A C 1
ATOM 2011 O O . PHE A 1 249 ? -3.283 -7.577 -1.964 1.00 96.62 249 PHE A O 1
ATOM 2018 N N . GLU A 1 250 ? -1.374 -7.577 -0.793 1.00 95.50 250 GLU A N 1
ATOM 2019 C CA . GLU A 1 250 ? -0.744 -8.641 -1.580 1.00 95.50 250 GLU A CA 1
ATOM 2020 C C . GLU A 1 250 ? -1.499 -9.974 -1.445 1.00 95.50 250 GLU A C 1
ATOM 2022 O O . GLU A 1 250 ? -1.711 -10.647 -2.453 1.00 95.50 250 GLU A O 1
ATOM 2027 N N . ILE A 1 251 ? -1.987 -10.314 -0.245 1.00 95.12 251 ILE A N 1
ATOM 2028 C CA . ILE A 1 251 ? -2.863 -11.477 -0.012 1.00 95.12 251 ILE A CA 1
ATOM 2029 C C . ILE A 1 251 ? -4.123 -11.363 -0.873 1.00 95.12 251 ILE A C 1
ATOM 2031 O O . ILE A 1 251 ? -4.428 -12.277 -1.636 1.00 95.12 251 ILE A O 1
ATOM 2035 N N . MET A 1 252 ? -4.815 -10.220 -0.825 1.00 96.31 252 MET A N 1
ATOM 2036 C CA . MET A 1 252 ? -6.020 -9.987 -1.632 1.00 96.31 252 MET A CA 1
ATOM 2037 C C . MET A 1 252 ? -5.730 -10.044 -3.135 1.00 96.31 252 MET A C 1
ATOM 2039 O O . MET A 1 252 ? -6.571 -10.470 -3.926 1.00 96.31 252 MET A O 1
ATOM 2043 N N . LEU A 1 253 ? -4.538 -9.630 -3.557 1.00 95.62 253 LEU A N 1
ATOM 2044 C CA . LEU A 1 253 ? -4.103 -9.703 -4.946 1.00 95.62 253 LEU A CA 1
ATOM 2045 C C . LEU A 1 253 ? -3.817 -11.141 -5.395 1.00 95.62 253 LEU A C 1
ATOM 2047 O O . LEU A 1 253 ? -4.128 -11.487 -6.534 1.00 95.62 253 LEU A O 1
ATOM 2051 N N . ILE A 1 254 ? -3.262 -11.996 -4.534 1.00 94.81 254 ILE A N 1
ATOM 2052 C CA . ILE A 1 254 ? -3.113 -13.428 -4.838 1.00 94.81 254 ILE A CA 1
ATOM 2053 C C . ILE A 1 254 ? -4.474 -14.125 -4.832 1.00 94.81 254 ILE A C 1
ATOM 2055 O O . ILE A 1 254 ? -4.752 -14.891 -5.757 1.00 94.81 254 ILE A O 1
ATOM 2059 N N . MET A 1 255 ? -5.344 -13.815 -3.868 1.00 94.88 255 MET A N 1
ATOM 2060 C CA . MET A 1 255 ? -6.697 -14.375 -3.796 1.00 94.88 255 MET A CA 1
ATOM 2061 C C . MET A 1 255 ? -7.509 -14.071 -5.050 1.00 94.88 255 MET A C 1
ATOM 2063 O O . MET A 1 255 ? -8.037 -14.995 -5.658 1.00 94.88 255 MET A O 1
ATOM 2067 N N . LYS A 1 256 ? -7.501 -12.822 -5.530 1.00 94.94 256 LYS A N 1
ATOM 2068 C CA . LYS A 1 256 ? -8.146 -12.449 -6.800 1.00 94.94 256 LYS A CA 1
ATOM 2069 C C . LYS A 1 256 ? -7.693 -13.302 -7.984 1.00 94.94 256 LYS A C 1
ATOM 2071 O O . LYS A 1 256 ? -8.499 -13.620 -8.854 1.00 94.94 256 LYS A O 1
ATOM 2076 N N . ASN A 1 257 ? -6.402 -13.628 -8.029 1.00 93.12 257 ASN A N 1
ATOM 2077 C CA . ASN A 1 257 ? -5.785 -14.336 -9.148 1.00 93.12 257 ASN A CA 1
ATOM 2078 C C . ASN A 1 257 ? -5.913 -15.863 -9.059 1.00 93.12 257 ASN A C 1
ATOM 2080 O O . ASN A 1 257 ? -5.846 -16.530 -10.088 1.00 93.12 257 ASN A O 1
ATOM 2084 N N . THR A 1 258 ? -6.002 -16.422 -7.850 1.00 92.94 258 THR A N 1
ATOM 2085 C CA . THR A 1 258 ? -5.850 -17.870 -7.620 1.00 92.94 258 THR A CA 1
ATOM 2086 C C . THR A 1 258 ? -7.011 -18.517 -6.880 1.00 92.94 258 THR A C 1
ATOM 2088 O O . THR A 1 258 ? -7.183 -19.723 -7.014 1.00 92.94 258 THR A O 1
ATOM 2091 N N . GLY A 1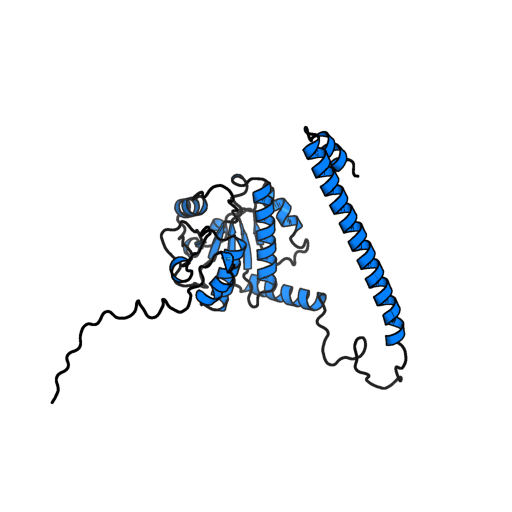 259 ? -7.776 -17.751 -6.097 1.00 91.69 259 GLY A N 1
ATOM 2092 C CA . GLY A 1 259 ? -8.823 -18.267 -5.215 1.00 91.69 259 GLY A CA 1
ATOM 2093 C C . GLY A 1 259 ? -8.315 -19.146 -4.066 1.00 91.69 259 GLY A C 1
ATOM 2094 O O . GLY A 1 259 ? -9.123 -19.802 -3.422 1.00 91.69 259 GLY A O 1
ATOM 2095 N N . ASP A 1 260 ? -7.003 -19.196 -3.810 1.00 90.94 260 ASP A N 1
ATOM 2096 C CA . ASP A 1 260 ? -6.396 -20.149 -2.875 1.00 90.94 260 ASP A CA 1
ATOM 2097 C C . ASP A 1 260 ? -5.708 -19.443 -1.696 1.00 90.94 260 ASP A C 1
ATOM 2099 O O . ASP A 1 260 ? -4.636 -18.840 -1.838 1.00 90.94 260 ASP A O 1
ATOM 2103 N N . TRP A 1 261 ? -6.309 -19.575 -0.509 1.00 90.00 261 TRP A N 1
ATOM 2104 C CA . TRP A 1 261 ? -5.801 -19.002 0.740 1.00 90.00 261 TRP A CA 1
ATOM 2105 C C . TRP A 1 261 ? -4.413 -19.514 1.115 1.00 90.00 261 TRP A C 1
ATOM 2107 O O . TRP A 1 261 ? -3.601 -18.743 1.628 1.00 90.00 261 TRP A O 1
ATOM 2117 N N . LYS A 1 262 ? -4.088 -20.781 0.814 1.00 88.19 262 LYS A N 1
ATOM 2118 C CA . LYS A 1 262 ? -2.770 -21.346 1.139 1.00 88.19 262 LYS A CA 1
ATOM 2119 C C . LYS A 1 262 ? -1.676 -20.600 0.388 1.00 88.19 262 LYS A C 1
ATOM 2121 O O . LYS A 1 262 ? -0.720 -20.146 1.007 1.00 88.19 262 LYS A O 1
ATOM 2126 N N . LYS A 1 263 ? -1.868 -20.391 -0.919 1.00 89.31 263 LYS A N 1
ATOM 2127 C CA . LYS A 1 263 ? -0.943 -19.609 -1.755 1.00 89.31 263 LYS A CA 1
ATOM 2128 C C . LYS A 1 263 ? -0.886 -18.149 -1.327 1.00 89.31 263 LYS A C 1
ATOM 2130 O O . LYS A 1 263 ? 0.186 -17.552 -1.329 1.00 89.31 263 LYS A O 1
ATOM 2135 N N . ALA A 1 264 ? -2.022 -17.561 -0.956 1.00 89.88 264 ALA A N 1
ATOM 2136 C CA . ALA A 1 264 ? -2.061 -16.168 -0.529 1.00 89.88 264 ALA A CA 1
ATOM 2137 C C . ALA A 1 264 ? -1.255 -15.937 0.761 1.00 89.88 264 ALA A C 1
ATOM 2139 O O . ALA A 1 264 ? -0.538 -14.942 0.876 1.00 89.88 264 ALA A O 1
ATOM 2140 N N . PHE A 1 265 ? -1.300 -16.877 1.707 1.00 87.81 265 PHE A N 1
ATOM 2141 C CA . PHE A 1 265 ? -0.578 -16.760 2.973 1.00 87.81 265 PHE A CA 1
ATOM 2142 C C . PHE A 1 265 ? 0.915 -17.112 2.903 1.00 87.81 265 PHE A C 1
ATOM 2144 O O . PHE A 1 265 ? 1.640 -16.781 3.840 1.00 87.81 265 PHE A O 1
ATOM 2151 N N . GLU A 1 266 ? 1.425 -17.648 1.787 1.00 85.94 266 GLU A N 1
ATOM 2152 C CA . GLU A 1 266 ? 2.875 -17.822 1.569 1.00 85.94 266 GLU A CA 1
ATOM 2153 C C . GLU A 1 266 ? 3.649 -16.489 1.577 1.00 85.94 266 GLU A C 1
ATOM 2155 O O . GLU A 1 266 ? 4.848 -16.466 1.860 1.00 85.94 266 GLU A O 1
ATOM 2160 N N . ILE A 1 267 ? 2.971 -15.360 1.327 1.00 82.50 267 ILE A N 1
ATOM 2161 C CA . ILE A 1 267 ? 3.554 -14.010 1.437 1.00 82.50 267 ILE A CA 1
ATOM 2162 C C . ILE A 1 267 ? 3.969 -13.689 2.883 1.00 82.50 267 ILE A C 1
ATOM 2164 O O . ILE A 1 267 ? 4.851 -12.854 3.125 1.00 82.50 267 ILE A O 1
ATOM 2168 N N . ILE A 1 268 ? 3.326 -14.314 3.873 1.00 80.19 268 ILE A N 1
ATOM 2169 C CA . ILE A 1 268 ? 3.590 -14.026 5.279 1.00 80.19 268 ILE A CA 1
ATOM 2170 C C . ILE A 1 268 ? 4.998 -14.542 5.624 1.00 80.19 268 ILE A C 1
ATOM 2172 O O . ILE A 1 268 ? 5.282 -15.726 5.456 1.00 80.19 268 ILE A O 1
ATOM 2176 N N . PRO A 1 269 ? 5.902 -13.684 6.144 1.00 71.56 269 PRO A N 1
ATOM 2177 C CA . PRO A 1 269 ? 7.270 -14.088 6.439 1.00 71.56 269 PRO A CA 1
ATOM 2178 C C . PRO A 1 269 ? 7.322 -15.303 7.366 1.00 71.56 269 PRO A C 1
ATOM 2180 O O . PRO A 1 269 ? 6.737 -15.275 8.450 1.00 71.56 269 PRO A O 1
ATOM 2183 N N . THR A 1 270 ? 8.114 -16.308 6.987 1.00 68.56 270 THR A N 1
ATOM 2184 C CA . THR A 1 270 ? 8.272 -17.587 7.706 1.00 68.56 270 THR A CA 1
ATOM 2185 C C . THR A 1 270 ? 8.583 -17.427 9.191 1.00 68.56 270 THR A C 1
ATOM 2187 O O . THR A 1 270 ? 8.126 -18.228 9.992 1.00 68.56 270 THR A O 1
ATOM 2190 N N . ARG A 1 271 ? 9.268 -16.348 9.599 1.00 62.66 271 ARG A N 1
ATOM 2191 C CA . ARG A 1 271 ? 9.517 -16.018 11.017 1.00 62.66 271 ARG A CA 1
ATOM 2192 C C . ARG A 1 271 ? 8.256 -15.868 11.882 1.00 62.66 271 ARG A C 1
ATOM 2194 O O . ARG A 1 271 ? 8.361 -15.968 13.096 1.00 62.66 271 ARG A O 1
ATOM 2201 N N . LYS A 1 272 ? 7.092 -15.569 11.290 1.00 59.06 272 LYS A N 1
ATOM 2202 C CA . LYS A 1 272 ? 5.806 -15.470 12.007 1.00 59.06 272 LYS A CA 1
ATOM 2203 C C . LYS A 1 272 ? 5.091 -16.826 12.123 1.00 59.06 272 LYS A C 1
ATOM 2205 O O . LYS A 1 272 ? 4.145 -16.945 12.899 1.00 59.06 272 LYS A O 1
ATOM 2210 N N . ILE A 1 273 ? 5.534 -17.826 11.364 1.00 61.06 273 ILE A N 1
ATOM 2211 C CA . ILE A 1 273 ? 4.874 -19.121 11.204 1.00 61.06 273 ILE A CA 1
ATOM 2212 C C . ILE A 1 273 ? 5.651 -20.168 12.007 1.00 61.06 273 ILE A C 1
ATOM 2214 O O . ILE A 1 273 ? 6.871 -20.284 11.885 1.00 61.06 273 ILE A O 1
ATOM 2218 N N . ARG A 1 274 ? 4.954 -20.952 12.832 1.00 56.94 274 ARG A N 1
ATOM 2219 C CA . ARG A 1 274 ? 5.527 -22.149 13.449 1.00 56.94 274 ARG A CA 1
ATOM 2220 C C . ARG A 1 274 ? 5.580 -23.229 12.378 1.00 56.94 274 ARG A C 1
ATOM 2222 O O . ARG A 1 274 ? 4.547 -23.650 11.865 1.00 56.94 274 ARG A O 1
ATOM 2229 N N . ARG A 1 275 ? 6.781 -23.678 12.020 1.00 50.12 275 ARG A N 1
ATOM 2230 C CA . ARG A 1 275 ? 6.933 -24.835 11.138 1.00 50.12 275 ARG A CA 1
ATOM 2231 C C . ARG A 1 275 ? 6.403 -26.051 11.900 1.00 50.12 275 ARG A C 1
ATOM 2233 O O . ARG A 1 275 ? 6.937 -26.368 12.959 1.00 50.12 275 ARG A O 1
ATOM 2240 N N . LEU A 1 276 ? 5.351 -26.696 11.400 1.00 47.28 276 LEU A N 1
ATOM 2241 C CA . LEU A 1 276 ? 5.045 -28.052 11.840 1.00 47.28 276 LEU A CA 1
ATOM 2242 C C . LEU A 1 276 ? 6.210 -28.929 11.387 1.00 47.28 276 LEU A C 1
ATOM 2244 O O . LEU A 1 276 ? 6.455 -29.082 10.187 1.00 47.28 276 LEU A O 1
ATOM 2248 N N . GLU A 1 277 ? 6.953 -29.476 12.341 1.00 44.44 277 GLU A N 1
ATOM 2249 C CA . GLU A 1 277 ? 7.694 -30.702 12.084 1.00 44.44 277 GLU A CA 1
ATOM 2250 C C . GLU A 1 277 ? 6.659 -31.768 11.705 1.00 44.44 277 GLU A C 1
ATOM 2252 O O . GLU A 1 277 ? 5.575 -31.836 12.289 1.00 44.44 277 GLU A O 1
ATOM 2257 N N . LYS A 1 278 ? 6.951 -32.543 10.657 1.00 41.34 278 LYS A N 1
ATOM 2258 C CA . LYS A 1 278 ? 6.000 -33.441 9.979 1.00 41.34 278 LYS A CA 1
ATOM 2259 C C . LYS A 1 278 ? 5.382 -34.528 10.882 1.00 41.34 278 LYS A C 1
ATOM 2261 O O . LYS A 1 278 ? 4.493 -35.235 10.432 1.00 41.34 278 LYS A O 1
ATOM 2266 N N . GLU A 1 279 ? 5.796 -34.642 12.139 1.00 41.34 279 GLU A N 1
ATOM 2267 C CA . GLU A 1 279 ? 5.441 -35.732 13.054 1.00 41.34 279 GLU A CA 1
ATOM 2268 C C . GLU A 1 279 ? 4.086 -35.571 13.772 1.00 41.34 279 GLU A C 1
ATOM 2270 O O . GLU A 1 279 ? 3.619 -36.514 14.408 1.00 41.34 279 GLU A O 1
ATOM 2275 N N . GLN A 1 280 ? 3.418 -34.411 13.692 1.00 40.84 280 GLN A N 1
ATOM 2276 C CA . GLN A 1 280 ? 2.148 -34.194 14.415 1.00 40.84 280 GLN A CA 1
ATOM 2277 C C . GLN A 1 280 ? 0.875 -34.395 13.579 1.00 40.84 280 GLN A C 1
ATOM 2279 O O . GLN A 1 280 ? -0.205 -34.514 14.154 1.00 40.84 280 GLN A O 1
ATOM 2284 N N . ILE A 1 281 ? 0.979 -34.489 12.249 1.00 44.66 281 ILE A N 1
ATOM 2285 C CA . ILE A 1 281 ? -0.194 -34.649 11.368 1.00 44.66 281 ILE A CA 1
ATOM 2286 C C . ILE A 1 281 ? -0.771 -36.077 11.446 1.00 44.66 281 ILE A C 1
ATOM 2288 O O . ILE A 1 281 ? -1.972 -36.259 11.272 1.00 44.66 281 ILE A O 1
ATOM 2292 N N . GLU A 1 282 ? 0.030 -37.084 11.809 1.00 42.16 282 GLU A N 1
ATOM 2293 C CA . GLU A 1 282 ? -0.443 -38.475 11.938 1.00 42.16 282 GLU A CA 1
ATOM 2294 C C . GLU A 1 282 ? -1.214 -38.765 13.237 1.00 42.16 282 GLU A C 1
ATOM 2296 O O . GLU A 1 282 ? -1.908 -39.773 13.322 1.00 42.16 282 GLU A O 1
ATOM 2301 N N . LYS A 1 283 ? -1.154 -37.894 14.255 1.00 41.81 283 LYS A N 1
ATOM 2302 C CA . LYS A 1 283 ? -1.718 -38.198 15.586 1.00 41.81 283 LYS A CA 1
ATOM 2303 C C . LYS A 1 283 ? -3.132 -37.668 15.843 1.00 41.81 283 LYS A C 1
ATOM 2305 O O . LYS A 1 283 ? -3.621 -37.846 16.953 1.00 41.81 283 LYS A O 1
ATOM 2310 N N . HIS A 1 284 ? -3.777 -36.984 14.895 1.00 40.31 284 HIS A N 1
ATOM 2311 C CA . HIS A 1 284 ? -5.073 -36.320 15.145 1.00 40.31 284 HIS A CA 1
ATOM 2312 C C . HIS A 1 284 ? -6.217 -36.687 14.191 1.00 40.31 284 HIS A C 1
ATOM 2314 O O . HIS A 1 284 ? -7.276 -36.078 14.274 1.00 40.31 284 HIS A O 1
ATOM 2320 N N . ASN A 1 285 ? -6.066 -37.720 13.358 1.00 41.16 285 ASN A N 1
ATOM 2321 C CA . ASN A 1 285 ? -7.150 -38.200 12.497 1.00 41.16 285 ASN A CA 1
ATOM 2322 C C . ASN A 1 285 ? -7.397 -39.702 12.659 1.00 41.16 285 ASN A C 1
ATOM 2324 O O . ASN A 1 285 ? -7.120 -40.441 11.728 1.00 41.16 285 ASN A O 1
ATOM 2328 N N . VAL A 1 286 ? -7.950 -40.134 13.802 1.00 33.66 286 VAL A N 1
ATOM 2329 C CA . VAL A 1 286 ? -8.939 -41.233 13.849 1.00 33.66 286 VAL A CA 1
ATOM 2330 C C . VAL A 1 286 ? -9.786 -41.112 15.133 1.00 33.66 286 VAL A C 1
ATOM 2332 O O . VAL A 1 286 ? -9.285 -41.389 16.222 1.00 33.66 286 VAL A O 1
ATOM 2335 N N . PRO A 1 287 ? -11.079 -40.755 15.063 1.00 34.62 287 PRO A N 1
ATOM 2336 C CA . PRO A 1 287 ? -12.075 -41.306 15.965 1.00 34.62 287 PRO A CA 1
ATOM 2337 C C . PRO A 1 287 ? -12.695 -42.525 15.279 1.00 34.62 287 PRO A C 1
ATO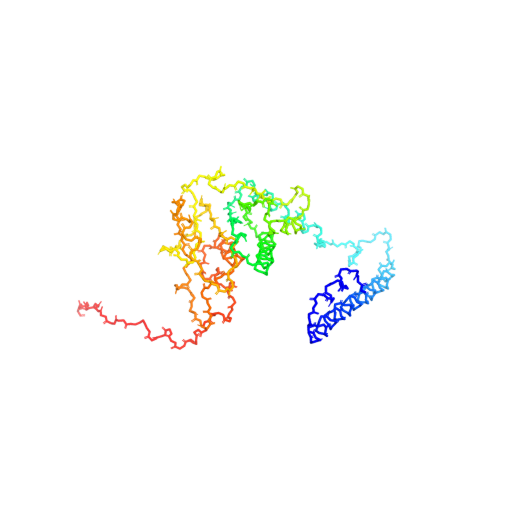M 2339 O O . PRO A 1 287 ? -13.513 -42.393 14.369 1.00 34.62 287 PRO A O 1
ATOM 2342 N N . ASP A 1 288 ? -12.292 -43.716 15.717 1.00 40.31 288 ASP A N 1
ATOM 2343 C CA . ASP A 1 288 ? -12.935 -44.965 15.330 1.00 40.31 288 ASP A CA 1
ATOM 2344 C C . ASP A 1 288 ? -14.349 -44.963 15.899 1.00 40.31 288 ASP A C 1
ATOM 2346 O O . ASP A 1 288 ? -14.527 -45.037 17.119 1.00 40.31 288 ASP A O 1
ATOM 2350 N N . LYS A 1 289 ? -15.359 -44.903 15.025 1.00 34.62 289 LYS A N 1
ATOM 2351 C CA . LYS A 1 289 ? -16.634 -45.582 15.264 1.00 34.62 289 LYS A CA 1
ATOM 2352 C C . LYS A 1 289 ? -17.512 -45.672 14.013 1.00 34.62 289 LYS A C 1
ATOM 2354 O O . LYS A 1 289 ? -17.933 -44.666 13.459 1.00 34.62 289 LYS A O 1
ATOM 2359 N N . ILE A 1 290 ? -17.896 -46.928 13.762 1.00 34.69 290 ILE A N 1
ATOM 2360 C CA . ILE A 1 290 ? -19.116 -47.419 13.103 1.00 34.69 290 ILE A CA 1
ATOM 2361 C C . ILE A 1 290 ? -19.030 -47.517 11.577 1.00 34.69 290 ILE A C 1
ATOM 2363 O O . ILE A 1 290 ? -19.197 -46.530 10.883 1.00 34.69 290 ILE A O 1
ATOM 2367 N N . PHE A 1 291 ? -18.865 -48.746 11.073 1.00 31.42 291 PHE A N 1
ATOM 2368 C CA . PHE A 1 291 ? -19.951 -49.489 10.418 1.00 31.42 291 PHE A CA 1
ATOM 2369 C C . PHE A 1 291 ? -19.694 -50.998 10.564 1.00 31.42 291 PHE A C 1
ATOM 2371 O O . PHE A 1 291 ? -18.805 -51.561 9.933 1.00 31.42 291 PHE A O 1
ATOM 2378 N N . LEU A 1 292 ? -20.487 -51.649 11.421 1.00 39.03 292 LEU A N 1
ATOM 2379 C CA . LEU A 1 292 ? -20.748 -53.081 11.309 1.00 39.03 292 LEU A CA 1
ATOM 2380 C C . LEU A 1 292 ? -21.639 -53.266 10.081 1.00 39.03 292 LEU A C 1
ATOM 2382 O O . LEU A 1 292 ? -22.782 -52.811 10.083 1.00 39.03 292 LEU A O 1
ATOM 2386 N N . VAL A 1 293 ? -21.132 -53.946 9.059 1.00 32.97 293 VAL A N 1
ATOM 2387 C CA . VAL A 1 293 ? -21.975 -54.587 8.050 1.00 32.97 293 VAL A CA 1
ATOM 2388 C C . VAL A 1 293 ? -21.637 -56.067 8.083 1.00 32.97 293 VAL A C 1
ATOM 2390 O O . VAL A 1 293 ? -20.619 -56.511 7.562 1.00 32.97 293 VAL A O 1
ATOM 2393 N N . ASN A 1 294 ? -22.501 -56.809 8.773 1.00 34.94 294 ASN A N 1
ATOM 2394 C CA . ASN A 1 294 ? -22.656 -58.240 8.581 1.00 34.94 294 ASN A CA 1
ATOM 2395 C C . ASN A 1 294 ? -23.088 -58.484 7.137 1.00 34.94 294 ASN A C 1
ATOM 2397 O O . ASN A 1 294 ? -24.144 -57.985 6.759 1.00 34.94 294 ASN A O 1
ATOM 2401 N N . THR A 1 295 ? -22.370 -59.332 6.408 1.00 36.34 295 THR A N 1
ATOM 2402 C CA . THR A 1 295 ? -22.981 -60.246 5.436 1.00 36.34 295 THR A CA 1
ATOM 2403 C C . THR A 1 295 ? -22.066 -61.446 5.205 1.00 36.34 295 THR A C 1
ATOM 2405 O O . THR A 1 295 ? -20.967 -61.270 4.684 1.00 36.34 295 THR A O 1
ATOM 2408 N N . SER A 1 296 ? -22.619 -62.614 5.569 1.00 36.09 296 SER A N 1
ATOM 2409 C CA . SER A 1 296 ? -22.390 -63.991 5.077 1.00 36.09 296 SER A CA 1
ATOM 2410 C C . SER A 1 296 ? -20.989 -64.588 5.133 1.00 36.09 296 SER A C 1
ATOM 2412 O O . SER A 1 296 ? -20.145 -64.192 4.304 1.00 36.09 296 SER A O 1
#

InterPro domains:
  IPR007356 tRNA (guanine(9)-N1)-methyltransferase, eukaryotic [PF27710] (36-273)
  IPR007356 tRNA (guanine(9)-N1)-methyltransferase, eukaryotic [PTHR13563] (5-283)
  IPR025812 tRNA methyltransferase 10 homolog C, TRM10-type domain [cd18102] (97-272)
  IPR028564 tRNA methyltransferase TRM10-type domain [PS51675] (84-275)
  IPR038459 tRNA methyltransferase TRM10-type domain superfamily [G3DSA:3.40.1280.30] (78-272)

Secondary structure (DSSP, 8-state):
--HHHHHHHHT--SHHHHHHHHHHHHHHHHHHHHHHHHHHHHHHHHHHHHHHTTTT--TT---BSTTSB-SS----HHHHHHHHHHHHHHHHHHSPEEEEE-TTGGGS-HHHHHHHHHHHHHHHHHHHHSSS--EEEEES--TT-HHHHHHHHHS-SSGGG--EE-SS-HHHHS-GGGEEEE-TT-SEE--S--TTSEEEEE----SS----HHHHHHHHTT-EEEE--HHHH--B-SS-SPPPHHHHHHHHHHHHHH--HHHHHTTS-GGGB----GGGGGGS------------

Nearest PDB structures (foldseek):
  8cbl-assembly1_F  TM=8.345E-01  e=2.220E-24  Homo sapiens
  9gch-assembly1_F  TM=8.318E-01  e=2.648E-24  Homo sapiens
  8cbk-assembly1_F  TM=8.334E-01  e=6.394E-24  Homo sapiens
  7onu-assembly1_F  TM=8.287E-01  e=3.728E-23  Homo sapiens
  8cbo-assembly1_E  TM=9.516E-01  e=6.893E-20  Homo sapiens

Mean predicted aligned error: 12.63 Å

Sequence (296 aa):
MTADQLKSLCNLETRTQRLEYLSFLFKKEMHKISDAVKKLEKMKERTSRKPELVYGAKKHSLEYGLGRNTALLSVRTQAMNKFYKYRLANATLFGVKIVLDLSYDPFMTEKEKSACVTQLALIYSANRKNRDPYDLHFCNALSSYTSVQKFRTFLPKSSESFVTLTEKSYLDIFPKEKLVYLSPHAKETLQEYDHNAVYVIGAFVDTVKKQKISSSKADSEEIKSYSLPLDDYVLWGAGTKSLTVNQVFEIMLIMKNTGDWKKAFEIIPTRKIRRLEKEQIEKHNVPDKIFLVNTS

Foldseek 3Di:
DDPVLVVVLVPDDDPVVNVVSVVVVVVVVVVVVVVVVVVVVVVVVVVVVVVVVPPDPDVDDQDDDDVGDHPDDDCDPVNLLVVLLVLLVVQLVDNQAEEEEAQCLVVDDPVFLVVLLVLVLLLLVLQSPDPHHHAYAYELLDPPRPSSVSNCVSQDPDPSSSHHYYNHHPVVVDPLQQEEEEDQPAPAADPWDDSSHHYYYYSGGDPDDDDRVSVVVCVVVVHHYHYYPCVVAAAFDDDDPDDHSNLVSQLSSVCVVPVDNNVSCVSPDCVGGDDPPPPPVVPPDDDDDDDDDDDD

Solvent-accessible surface area (backbone atoms only — not comparable to full-atom values): 17578 Å² total; per-residue (Å²): 137,54,75,68,58,52,53,56,49,69,72,44,90,48,72,65,60,41,52,53,51,51,51,50,51,49,54,55,50,52,50,52,51,52,53,51,51,54,50,50,51,54,50,51,55,55,57,66,53,51,65,74,75,65,76,76,82,56,98,84,64,95,55,72,46,97,95,48,58,53,98,66,80,79,84,42,71,66,58,52,52,52,52,32,44,53,48,32,51,48,10,60,76,74,36,49,49,38,35,36,38,42,74,42,54,89,81,37,53,77,69,33,32,54,50,39,34,52,35,53,52,47,39,55,54,52,36,49,70,43,96,78,26,60,19,46,33,34,21,34,41,42,85,87,35,69,42,46,54,58,38,59,70,72,45,64,94,52,92,77,58,57,63,48,78,35,58,55,51,60,74,82,76,41,66,64,90,37,36,36,36,54,22,91,74,31,92,44,62,51,86,72,89,61,78,84,40,34,43,33,38,57,56,62,53,69,90,85,63,86,75,65,56,63,37,54,48,31,59,76,70,70,36,53,47,25,13,74,59,48,81,84,75,48,55,68,46,69,72,74,95,74,74,52,58,38,54,53,51,52,28,54,55,38,30,75,76,67,74,37,68,72,69,22,53,65,74,56,62,65,79,43,44,44,80,76,66,83,78,62,72,79,77,77,79,78,84,91,77,86,82,89,76,89,79,136

Organism: Araneus ventricosus (NCBI:txid182803)

pLDDT: mean 82.72, std 16.9, range [31.42, 97.94]

Radius of gyration: 26.6 Å; Cα contacts (8 Å, |Δi|>4): 337; chains: 1; bounding box: 60×89×71 Å

=== Feature glossary ===
Key to the feature types in this record:

pLDDT. pLDDT is the predicted lDDT-Cα score: AlphaFold's confidence that the local environment of each residue (all inter-atomic distances within 15 Å) is correctly placed. It is a per-residue number between 0 and 100, with higher meaning more reliable.

Radius of gyration, Cα contacts, bounding box. The geometric summary reports three shape descriptors. Rg (radius of gyration) measures how spread out the Cα atoms are about their centre of mass; compact globular proteins have small Rg, elongated or unfolded ones large. Cα contacts (<8 Å, |i−j|>4) count long-range residue pairs in spatial proximity — high for tightly packed folds, near zero for rods or random coil. The bounding-box extents give the protein's footprint along x, y, z in Å.

Backbone torsions (φ/ψ). Backbone dihedral angles. Every residue except chain termini has a φ (preceding-C → N → Cα → C) and a ψ (N → Cα → C → next-N). They are reported in degrees following the IUPAC sign convention. Secondary structure is essentially a statement about which (φ, ψ) basin each residue occupies.

Contact-map, Ramachandran, and PAE plots. Plot images: a contact map (which residues are close in 3D, as an N×N binary image), a Ramachandran scatter (backbone torsion angles, revealing secondary-structure composition at a glance), and — for AlphaFold structures — a PAE heatmap (pairwise prediction confidence).

Predicted aligned error. Predicted Aligned Error (PAE) is an AlphaFold confidence matrix: entry (i, j) is the expected error in the position of residue j, in ångströms, when the prediction is superimposed on the true structure at residue i. Low PAE within a block of residues means that block is internally rigid and well-predicted; high PAE between two blocks means their relative placement is uncertain even if each block individually is confident.

Secondary structure (3-state, P-SEA). Three-state secondary structure (P-SEA) collapses the eight DSSP classes into helix (a), strand (b), and coil (c). P-SEA assigns these from Cα geometry alone — distances and angles — without requiring backbone oxygens, so it works on any Cα trace.

Solvent-accessible surface area. Solvent-accessible surface area (SASA) is the area in Å² traced out by the centre of a 1.4 Å probe sphere (a water molecule) rolled over the protein's van der Waals surface (Shrake–Rupley / Lee–Richards construction). Buried residues have near-zero SASA; fully exposed residues can exceed 200 Å². The total SASA scales roughly with the number of surface residues.

Foldseek 3Di. The Foldseek 3Di string encodes local tertiary geometry as a 20-letter alphabet — one character per residue — derived from the relative positions of nearby Cα atoms. Unlike the amino-acid sequence, 3Di is a direct function of the 3D structure, so two proteins with the same fold have similar 3Di strings even at low sequence identity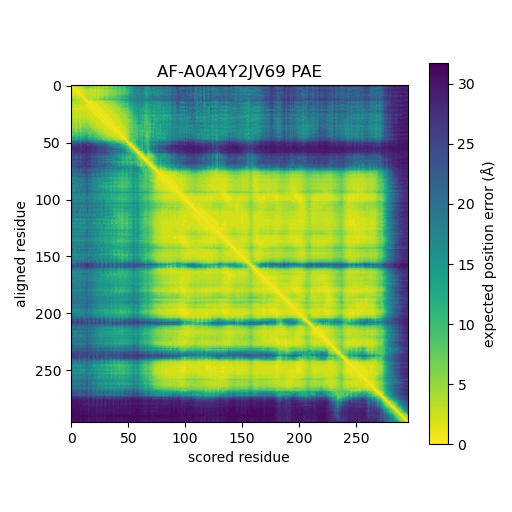.

B-factor. For experimental (PDB) structures, the B-factor (temperature factor) quantifies the positional spread of each atom in the crystal — a combination of thermal vibration and static disorder — in units of Å². High B-factors mark flexible loops or poorly resolved regions; low B-factors mark the rigid, well-ordered core.

mmCIF coordinates. The mmCIF block holds the 3D Cartesian coordinates of each backbone atom (N, Cα, C, O) in ångströms. mmCIF is the PDB's canonical archive format — a tagged-loop text representation of the atomic model.

InterPro / GO / CATH / organism. Functional annotations link the protein to curated databases. InterPro entries identify conserved domains and families by matching the sequence against member-database signatures (Pfam, PROSITE, CDD, …). Gene Ontology (GO) terms describe molecular function, biological process, and cellular component in a controlled vocabulary. CATH places the structure in a hierarchical fold classification (Class/Architecture/Topology/Homologous-superfamily). The organism is the source species.

Rendered structure images. Structure images are PyMOL renders from six orthogonal camera directions. Cartoon representation draws helices as coils and strands as arrows; sticks shows the backbone as bonds; surface shows the solvent-excluded envelope. Rainbow coloring maps sequence position to hue (blue→red, N→C); chain coloring assigns a distinct color per polypeptide.

Sequence. This is the polypeptide sequence — one letter per residue, N-terminus first. Length ranges from a few dozen residues for small domains to over a thousand for large multi-domain proteins.

Secondary structure (8-state, DSSP). The SS8 string is DSSP's per-residue secondary-structure call. α-helix (H) means an i→i+4 H-bond ladder; β-strand (E) means the residue participates in a β-sheet; 3₁₀ (G) and π (I) are tighter and wider helices; T/S are turns/bends; '-' is loop.

Nearest PDB structures. Structural nearest neighbors (via Foldseek easy-search vs the PDB). Reported per hit: target PDB id, E-value, and alignment TM-score. A TM-score above ~0.5 is the conventional threshold for 'same fold'.